Protein AF-A0A7X9NSI3-F1 (afdb_monomer_lite)

Foldseek 3Di:
DDPVVVVVVVVVVVVVVVVVPPPPPPPPDPDDDDDDDDDDDDDPDDDDPPPQPPQPDDQVLQQVLVQLLQQLFFFAAADPPQDDAAVVSLQRRFQDPDRPCPSNVVAAPAAADPAAFADADPVCPPPCPDPVCVQGVGLSSQVSLQWRHWHKDWPDTWDWDQDSSRKIKTKGKMKIKTGGFAALWADDVQKIWDWIWIDMDIKIKIFDDDPNHTYDIDIPQQDCSRGRRHHRSPDDPVVVRDPPTDTDIDIHGGDGDDSPHDHDPPDDGDHHDNDLADDRSVVVCPVRCDAPDDPVRDGPPDPDPPDVVNVCVRPDDD

Structure (mmCIF, N/CA/C/O backbone):
data_AF-A0A7X9NSI3-F1
#
_entry.id   AF-A0A7X9NSI3-F1
#
loop_
_atom_site.group_PDB
_atom_site.id
_atom_site.type_symbol
_atom_site.label_atom_id
_atom_site.label_alt_id
_atom_site.label_comp_id
_atom_site.label_asym_id
_atom_site.label_entity_id
_atom_site.label_seq_id
_atom_site.pdbx_PDB_ins_code
_atom_site.Cartn_x
_atom_site.Cartn_y
_atom_site.Cartn_z
_atom_site.occupancy
_atom_site.B_iso_or_equiv
_atom_site.auth_seq_id
_atom_site.auth_comp_id
_atom_site.auth_asym_id
_atom_site.auth_atom_id
_atom_site.pdbx_PDB_model_num
ATOM 1 N N . MET A 1 1 ? -19.708 23.052 -39.640 1.00 48.66 1 MET A N 1
ATOM 2 C CA . MET A 1 1 ? -20.077 22.718 -38.247 1.00 48.66 1 MET A CA 1
ATOM 3 C C . MET A 1 1 ? -21.193 23.657 -37.828 1.00 48.66 1 MET A C 1
ATOM 5 O O . MET A 1 1 ? -21.014 24.865 -37.886 1.00 48.66 1 MET A O 1
ATOM 9 N N . ASP A 1 2 ? -22.372 23.106 -37.556 1.00 37.03 2 ASP A N 1
ATOM 10 C CA . ASP A 1 2 ? -23.617 23.863 -37.422 1.00 37.03 2 ASP A CA 1
ATOM 11 C C . ASP A 1 2 ? -23.679 24.609 -36.079 1.00 37.03 2 ASP A C 1
ATOM 13 O O . ASP A 1 2 ? -23.406 24.022 -35.029 1.00 37.03 2 ASP A O 1
ATOM 17 N N . ARG A 1 3 ? -24.045 25.898 -36.091 1.00 38.69 3 ARG A N 1
ATOM 18 C CA . ARG A 1 3 ? -23.973 26.823 -34.934 1.00 38.69 3 ARG A CA 1
ATOM 19 C C . ARG A 1 3 ? -24.842 26.372 -33.746 1.00 38.69 3 ARG A C 1
ATOM 21 O O . ARG A 1 3 ? -24.634 26.811 -32.621 1.00 38.69 3 ARG A O 1
ATOM 28 N N . LYS A 1 4 ? -25.771 25.440 -33.990 1.00 38.06 4 LYS A N 1
ATOM 29 C CA . LYS A 1 4 ? -26.612 24.776 -32.981 1.00 38.06 4 LYS A CA 1
ATOM 30 C C . LYS A 1 4 ? -25.892 23.658 -32.211 1.00 38.06 4 LYS A C 1
ATOM 32 O O . LYS A 1 4 ? -26.266 23.390 -31.076 1.00 38.06 4 LYS A O 1
ATOM 37 N N . ARG A 1 5 ? -24.833 23.049 -32.765 1.00 37.91 5 ARG A N 1
ATOM 38 C CA . ARG A 1 5 ? -24.012 22.040 -32.061 1.00 37.91 5 ARG A CA 1
ATOM 39 C C . ARG A 1 5 ? -22.998 22.662 -31.096 1.00 37.91 5 ARG A C 1
ATOM 41 O O . ARG A 1 5 ? -22.603 22.005 -30.144 1.00 37.91 5 ARG A O 1
ATOM 48 N N . LEU A 1 6 ? -22.633 23.932 -31.291 1.00 41.12 6 LEU A N 1
ATOM 49 C CA . LEU A 1 6 ? -21.705 24.641 -30.401 1.00 41.12 6 LEU A CA 1
ATOM 50 C C . LEU A 1 6 ? -22.372 25.098 -29.087 1.00 41.12 6 LEU A C 1
ATOM 52 O O . LEU A 1 6 ? -21.711 25.183 -28.059 1.00 41.12 6 LEU A O 1
ATOM 56 N N . ILE A 1 7 ? -23.686 25.353 -29.097 1.00 42.03 7 ILE A N 1
ATOM 57 C CA . ILE A 1 7 ? -24.416 25.842 -27.913 1.00 42.03 7 ILE A CA 1
ATOM 58 C C . ILE A 1 7 ? -24.721 24.699 -26.929 1.00 42.03 7 ILE A C 1
ATOM 60 O O . ILE A 1 7 ? -24.662 24.910 -25.724 1.00 42.03 7 ILE A O 1
ATOM 64 N N . ALA A 1 8 ? -24.940 23.472 -27.416 1.00 37.78 8 ALA A N 1
ATOM 65 C CA . ALA A 1 8 ? -25.208 22.313 -26.557 1.00 37.78 8 ALA A CA 1
ATOM 66 C C . ALA A 1 8 ? -23.980 21.841 -25.751 1.00 37.78 8 ALA A C 1
ATOM 68 O O . ALA A 1 8 ? -24.133 21.306 -24.658 1.00 37.78 8 ALA A O 1
ATOM 69 N N . ILE A 1 9 ? -22.763 22.075 -26.254 1.00 45.72 9 ILE A N 1
ATOM 70 C CA . ILE A 1 9 ? -21.522 21.664 -25.576 1.00 45.72 9 ILE A CA 1
ATOM 71 C C . ILE A 1 9 ? -21.193 22.610 -24.409 1.00 45.72 9 ILE A C 1
ATOM 73 O O . ILE A 1 9 ? -20.703 22.168 -23.374 1.00 45.72 9 ILE A O 1
ATOM 77 N N . ILE A 1 10 ? -21.541 23.897 -24.515 1.00 45.75 10 ILE A N 1
ATOM 78 C CA . ILE A 1 10 ? -21.265 24.871 -23.448 1.00 45.75 10 ILE A CA 1
ATOM 79 C C . ILE A 1 10 ? -22.204 24.666 -22.248 1.00 45.75 10 ILE A C 1
ATOM 81 O O . ILE A 1 10 ? -21.760 24.803 -21.109 1.00 45.75 10 ILE A O 1
ATOM 85 N N . THR A 1 11 ? -23.462 24.258 -22.462 1.00 39.38 11 THR A N 1
ATOM 86 C CA . THR A 1 11 ? -24.424 24.043 -21.360 1.00 39.38 11 THR A CA 1
ATOM 87 C C . THR A 1 11 ? -24.108 22.800 -20.517 1.00 39.38 11 THR A C 1
ATOM 89 O O . THR A 1 11 ? -24.382 22.794 -19.319 1.00 39.38 11 THR A O 1
ATOM 92 N N . VAL A 1 12 ? -23.477 21.769 -21.094 1.00 43.62 12 VAL A N 1
ATOM 93 C CA . VAL A 1 12 ? -23.067 20.563 -20.346 1.00 43.62 12 VAL A CA 1
ATOM 94 C C . VAL A 1 12 ? -21.825 20.835 -19.488 1.00 43.62 12 VAL A C 1
ATOM 96 O O . VAL A 1 12 ? -21.755 20.378 -18.350 1.00 43.62 12 VAL A O 1
ATOM 99 N N . VAL A 1 13 ? -20.895 21.674 -19.957 1.00 43.38 13 VAL A N 1
ATOM 100 C CA . VAL A 1 13 ? -19.695 22.042 -19.182 1.00 43.38 13 VAL A CA 1
ATOM 101 C C . VAL A 1 13 ? -20.029 22.971 -18.003 1.00 43.38 13 VAL A C 1
ATOM 103 O O . VAL A 1 13 ? -19.392 22.882 -16.956 1.00 43.38 13 VAL A O 1
ATOM 106 N N . THR A 1 14 ? -21.077 23.803 -18.093 1.00 41.19 14 THR A N 1
ATOM 107 C CA . THR A 1 14 ? -21.481 24.652 -16.949 1.00 41.19 14 THR A CA 1
ATOM 108 C C . THR A 1 14 ? -22.211 23.884 -15.841 1.00 41.19 14 THR A C 1
ATOM 110 O O . THR A 1 14 ? -22.191 24.320 -14.692 1.00 41.19 14 THR A O 1
ATOM 113 N N . LEU A 1 15 ? -22.805 22.721 -16.138 1.00 36.31 15 LEU A N 1
ATOM 114 C CA . LEU A 1 15 ? -23.450 21.873 -15.126 1.00 36.31 15 LEU A CA 1
ATOM 115 C C . LEU A 1 15 ? -22.457 21.000 -14.342 1.00 36.31 15 LEU A C 1
ATOM 117 O O . LEU A 1 15 ? -22.732 20.669 -13.191 1.00 36.31 15 LEU A O 1
ATOM 121 N N . ILE A 1 16 ? -21.276 20.712 -14.899 1.00 44.81 16 ILE A N 1
ATOM 122 C CA . ILE A 1 16 ? -20.212 19.980 -14.188 1.00 44.81 16 ILE A CA 1
ATOM 123 C C . ILE A 1 16 ? -19.527 20.877 -13.136 1.00 44.81 16 ILE A C 1
ATOM 125 O O . ILE A 1 16 ? -19.131 20.393 -12.078 1.00 44.81 16 ILE A O 1
ATOM 129 N N . ILE A 1 17 ? -19.486 22.201 -13.338 1.00 41.84 17 ILE A N 1
ATOM 130 C CA . ILE A 1 17 ? -18.879 23.144 -12.374 1.00 41.84 17 ILE A CA 1
ATOM 131 C C . ILE A 1 17 ? -19.862 23.570 -11.258 1.00 41.84 17 ILE A C 1
ATOM 133 O O . ILE A 1 17 ? -19.436 23.952 -10.171 1.00 41.84 17 ILE A O 1
ATOM 137 N N . ALA A 1 18 ? -21.179 23.421 -11.448 1.00 40.09 18 ALA A N 1
ATOM 138 C CA . ALA A 1 18 ? -22.176 23.720 -10.407 1.00 40.09 18 ALA A CA 1
ATOM 139 C C . ALA A 1 18 ? -22.447 22.553 -9.426 1.00 40.09 18 ALA A C 1
ATOM 141 O O . ALA A 1 18 ? -23.058 22.765 -8.379 1.00 40.09 18 ALA A O 1
ATOM 142 N N . GLY A 1 19 ? -21.981 21.333 -9.728 1.00 38.84 19 GLY A N 1
ATOM 143 C CA . GLY A 1 19 ? -22.204 20.136 -8.902 1.00 38.84 19 GLY A CA 1
ATOM 144 C C . GLY A 1 19 ? -21.191 19.909 -7.773 1.00 38.84 19 GLY A C 1
ATOM 145 O O . GLY A 1 19 ? -21.484 19.180 -6.830 1.00 38.84 19 GLY A O 1
ATOM 146 N N . ILE A 1 20 ? -20.024 20.560 -7.817 1.00 45.62 20 ILE A N 1
ATOM 147 C CA . ILE A 1 20 ? -18.938 20.345 -6.838 1.00 45.62 20 ILE A CA 1
ATOM 148 C C . ILE A 1 20 ? -19.051 21.314 -5.633 1.00 45.62 20 ILE A C 1
ATOM 150 O O . ILE A 1 20 ? -18.437 21.112 -4.590 1.00 45.62 20 ILE A O 1
ATOM 154 N N . GLY A 1 21 ? -19.920 22.331 -5.708 1.00 40.56 21 GLY A N 1
ATOM 155 C CA . GLY A 1 21 ? -20.038 23.392 -4.695 1.00 40.56 21 GLY A CA 1
ATOM 156 C C . GLY A 1 21 ? -21.093 23.216 -3.590 1.00 40.56 21 GLY A C 1
ATOM 157 O O . GLY A 1 21 ? -21.195 24.089 -2.733 1.00 40.56 21 GLY A O 1
ATOM 158 N N . VAL A 1 22 ? -21.895 22.140 -3.574 1.00 38.91 22 VAL A N 1
ATOM 159 C CA . VAL A 1 22 ? -23.021 21.987 -2.610 1.00 38.91 22 VAL A CA 1
ATOM 160 C C . VAL A 1 22 ? -22.867 20.779 -1.666 1.00 38.91 22 VAL A C 1
ATOM 162 O O . VAL A 1 22 ? -23.573 20.681 -0.663 1.00 38.91 22 VAL A O 1
ATOM 165 N N . GLY A 1 23 ? -21.880 19.906 -1.893 1.00 34.16 23 GLY A N 1
ATOM 166 C CA . GLY A 1 23 ? -21.602 18.753 -1.021 1.00 34.16 23 GLY A CA 1
ATOM 167 C C . GLY A 1 23 ? -20.830 19.077 0.266 1.00 34.16 23 GLY A C 1
ATOM 168 O O . GLY A 1 23 ? -20.898 18.316 1.224 1.00 34.16 23 GLY A O 1
ATOM 169 N N . MET A 1 24 ? -20.134 20.220 0.331 1.00 42.84 24 MET A N 1
ATOM 170 C CA . MET A 1 24 ? -19.218 20.540 1.441 1.00 42.84 24 MET A CA 1
ATOM 171 C C . MET A 1 24 ? -19.753 21.539 2.482 1.00 42.84 24 MET A C 1
ATOM 173 O O . MET A 1 24 ? -19.048 21.850 3.442 1.00 42.84 24 MET A O 1
ATOM 177 N N . TRP A 1 25 ? -20.998 22.021 2.361 1.00 31.59 25 TRP A N 1
ATOM 178 C CA . TRP A 1 25 ? -21.546 23.026 3.292 1.00 31.59 25 TRP A CA 1
ATOM 179 C C . TRP A 1 25 ? -22.629 22.516 4.260 1.00 31.59 25 TRP A C 1
ATOM 181 O O . TRP A 1 25 ? -23.046 23.248 5.154 1.00 31.59 25 TRP A O 1
ATOM 191 N N . ARG A 1 26 ? -23.048 21.245 4.173 1.00 34.94 26 ARG A N 1
ATOM 192 C CA . ARG A 1 26 ? -24.004 20.657 5.139 1.00 34.94 26 ARG A CA 1
ATOM 193 C C . ARG A 1 26 ? -23.370 19.978 6.355 1.00 34.94 26 ARG A C 1
ATOM 195 O O . ARG A 1 26 ? -24.092 19.620 7.276 1.00 34.94 26 ARG A O 1
ATOM 202 N N . SER A 1 27 ? -22.042 19.893 6.420 1.00 44.31 27 SER A N 1
ATOM 203 C CA . SER A 1 27 ? -21.335 19.209 7.517 1.00 44.31 27 SER A CA 1
ATOM 204 C C . SER A 1 27 ? -20.692 20.155 8.541 1.00 44.31 27 SER A C 1
ATOM 206 O O . SER A 1 27 ? -19.993 19.686 9.433 1.00 44.31 27 SER A O 1
ATOM 208 N N . ARG A 1 28 ? -20.880 21.483 8.427 1.00 43.91 28 ARG A N 1
ATOM 209 C CA . ARG A 1 28 ? -20.214 22.474 9.304 1.00 43.91 28 ARG A CA 1
ATOM 210 C C . ARG A 1 28 ? -21.122 23.389 10.135 1.00 43.91 28 ARG A C 1
ATOM 212 O O . ARG A 1 28 ? -20.588 24.199 10.883 1.00 43.91 28 ARG A O 1
ATOM 219 N N . HIS A 1 29 ? -22.451 23.250 10.091 1.00 40.06 29 HIS A N 1
ATOM 220 C CA . HIS A 1 29 ? -23.349 24.097 10.897 1.00 40.06 29 HIS A CA 1
ATOM 221 C C . HIS A 1 29 ? -24.548 23.347 11.506 1.00 40.06 29 HIS A C 1
ATOM 223 O O . HIS A 1 29 ? -25.698 23.602 11.173 1.00 40.06 29 HIS A O 1
ATOM 229 N N . HIS A 1 30 ? -24.253 22.474 12.466 1.00 36.97 30 HIS A N 1
ATOM 230 C CA . HIS A 1 30 ? -25.087 22.178 13.639 1.00 36.97 30 HIS A CA 1
ATOM 231 C C . HIS A 1 30 ? -24.062 22.136 14.792 1.00 36.97 30 HIS A C 1
ATOM 233 O O . HIS A 1 30 ? -23.137 21.341 14.729 1.00 36.97 30 HIS A O 1
ATOM 239 N N . ASP A 1 31 ? -23.960 23.059 15.747 1.00 38.22 31 ASP A N 1
ATOM 240 C CA . ASP A 1 31 ? -24.986 23.742 16.518 1.00 38.22 31 ASP A CA 1
ATOM 241 C C . ASP A 1 31 ? -24.501 25.128 16.960 1.00 38.22 31 ASP A C 1
ATOM 243 O O . ASP A 1 31 ? -23.439 25.272 17.569 1.00 38.22 31 ASP A O 1
ATOM 247 N N . THR A 1 32 ? -25.291 26.173 16.723 1.00 42.34 32 THR A N 1
ATOM 248 C CA . THR A 1 32 ? -25.236 27.382 17.560 1.00 42.34 32 THR A CA 1
ATOM 249 C C . THR A 1 32 ? -26.537 28.162 17.431 1.00 42.34 32 THR A C 1
ATOM 251 O O . THR A 1 32 ? -26.627 29.147 16.707 1.00 42.34 32 THR A O 1
ATOM 254 N N . ALA A 1 33 ? -27.571 27.735 18.158 1.00 33.44 33 ALA A N 1
ATOM 255 C CA . ALA A 1 33 ? -28.633 28.644 18.568 1.00 33.44 33 ALA A CA 1
ATOM 256 C C . ALA A 1 33 ? -29.344 28.164 19.839 1.00 33.44 33 ALA A C 1
ATOM 258 O O . ALA A 1 33 ? -29.767 27.019 19.944 1.00 33.44 33 ALA A O 1
ATOM 259 N N . ALA A 1 34 ? -29.530 29.139 20.731 1.00 33.09 34 ALA A N 1
ATOM 260 C CA . ALA A 1 34 ? -30.467 29.206 21.850 1.00 33.09 34 ALA A CA 1
ATOM 261 C C . ALA A 1 34 ? -29.996 28.665 23.213 1.00 33.09 34 ALA A C 1
ATOM 263 O O . ALA A 1 34 ? -30.292 27.553 23.643 1.00 33.09 34 ALA A O 1
ATOM 264 N N . ARG A 1 35 ? -29.367 29.582 23.966 1.00 40.50 35 ARG A N 1
ATOM 265 C CA . ARG A 1 35 ? -29.479 29.654 25.428 1.00 40.50 35 ARG A CA 1
ATOM 266 C C . ARG A 1 35 ? -30.962 29.655 25.816 1.00 40.50 35 ARG A C 1
ATOM 268 O O . ARG A 1 35 ? -31.650 30.647 25.596 1.00 40.50 35 ARG A O 1
ATOM 275 N N . ALA A 1 36 ? -31.409 28.587 26.460 1.00 32.44 36 ALA A N 1
ATOM 276 C CA . ALA A 1 36 ? -32.548 28.612 27.363 1.00 32.44 36 ALA A CA 1
ATOM 277 C C . ALA A 1 36 ? -32.049 28.105 28.716 1.00 32.44 36 ALA A C 1
ATOM 279 O O . ALA A 1 36 ? -31.648 26.954 28.847 1.00 32.44 36 ALA A O 1
ATOM 280 N N . THR A 1 37 ? -31.999 29.002 29.694 1.00 34.16 37 THR A N 1
ATOM 281 C CA . THR A 1 37 ? -31.645 28.725 31.086 1.00 34.16 37 THR A CA 1
ATOM 282 C C . THR A 1 37 ? -32.757 27.894 31.731 1.00 34.16 37 THR A C 1
ATOM 284 O O . THR A 1 37 ? -33.875 28.403 31.828 1.00 34.16 37 THR A O 1
ATOM 287 N N . PRO A 1 38 ? -32.508 26.670 32.233 1.00 36.72 38 PRO A N 1
ATOM 288 C CA . PRO A 1 38 ? -33.413 26.033 33.171 1.00 36.72 38 PRO A CA 1
ATOM 289 C C . PRO A 1 38 ? -32.930 26.346 34.587 1.00 36.72 38 PRO A C 1
ATOM 291 O O . PRO A 1 38 ? -31.796 26.062 34.974 1.00 36.72 38 PRO A O 1
ATOM 294 N N . THR A 1 39 ? -33.820 26.971 35.339 1.00 32.81 39 THR A N 1
ATOM 295 C CA . THR A 1 39 ? -33.744 27.257 36.767 1.00 32.81 39 THR A CA 1
ATOM 296 C C . THR A 1 39 ? -33.206 26.058 37.553 1.00 32.81 39 THR A C 1
ATOM 298 O O . THR A 1 39 ? -33.737 24.952 37.470 1.00 32.81 39 THR A O 1
ATOM 301 N N . VAL A 1 40 ? -32.157 26.292 38.342 1.00 34.56 40 VAL A N 1
ATOM 302 C CA . VAL A 1 40 ? -31.606 25.326 39.296 1.00 34.56 40 VAL A CA 1
ATOM 303 C C . VAL A 1 40 ? -32.661 25.041 40.367 1.00 34.56 40 VAL A C 1
ATOM 305 O O . VAL A 1 40 ? -32.923 25.881 41.223 1.00 34.56 40 VAL A O 1
ATOM 308 N N . GLN A 1 41 ? -33.247 23.845 40.347 1.00 33.19 41 GLN A N 1
ATOM 309 C CA . GLN A 1 41 ? -33.850 23.245 41.534 1.00 33.19 41 GLN A CA 1
ATOM 310 C C . GLN A 1 41 ? -32.917 22.147 42.034 1.00 33.19 41 GLN A C 1
ATOM 312 O O . GLN A 1 41 ? -32.750 21.100 41.409 1.00 33.19 41 GLN A O 1
ATOM 317 N N . ALA A 1 42 ? -32.278 22.421 43.170 1.00 37.84 42 ALA A N 1
ATOM 318 C CA . ALA A 1 42 ? -31.434 21.481 43.882 1.00 37.84 42 ALA A CA 1
ATOM 319 C C . ALA A 1 42 ? -32.279 20.295 44.370 1.00 37.84 42 ALA A C 1
ATOM 321 O O . ALA A 1 42 ? -32.990 20.386 45.366 1.00 37.84 42 ALA A O 1
ATOM 322 N N . THR A 1 43 ? -32.186 19.167 43.671 1.00 36.03 43 THR A N 1
ATOM 323 C CA . THR A 1 43 ? -32.521 17.857 44.235 1.00 36.03 43 THR A CA 1
ATOM 324 C C . THR A 1 43 ? -31.215 17.114 44.462 1.00 36.03 43 THR A C 1
ATOM 326 O O . THR A 1 43 ? -30.474 16.814 43.527 1.00 36.03 43 THR A O 1
ATOM 329 N N . THR A 1 44 ? -30.910 16.845 45.728 1.00 42.03 44 THR A N 1
ATOM 330 C CA . THR A 1 44 ? -29.792 16.020 46.190 1.00 42.03 44 THR A CA 1
ATOM 331 C C . THR A 1 44 ? -29.947 14.596 45.650 1.00 42.03 44 THR A C 1
ATOM 333 O O . THR A 1 44 ? -30.503 13.708 46.293 1.00 42.03 44 THR A O 1
ATOM 336 N N . ARG A 1 45 ? -29.457 14.364 44.428 1.00 39.50 45 ARG A N 1
ATOM 337 C CA . ARG A 1 45 ? -29.341 13.026 43.847 1.00 39.50 45 ARG A CA 1
ATOM 338 C C . ARG A 1 45 ? -28.125 12.355 44.473 1.00 39.50 45 ARG A C 1
ATOM 340 O O . ARG A 1 45 ? -26.985 12.711 44.191 1.00 39.50 45 ARG A O 1
ATOM 347 N N . ARG A 1 46 ? -28.386 11.395 45.357 1.00 40.94 46 ARG A N 1
ATOM 348 C CA . ARG A 1 46 ? -27.387 10.486 45.922 1.00 40.94 46 ARG A CA 1
ATOM 349 C C . ARG A 1 46 ? -26.614 9.853 44.761 1.00 40.94 46 ARG A C 1
ATOM 351 O O . ARG A 1 46 ? -27.207 9.122 43.969 1.00 40.94 46 ARG A O 1
ATOM 358 N N . ALA A 1 47 ? -25.327 10.180 44.638 1.00 41.72 47 ALA A N 1
ATOM 359 C CA . ALA A 1 47 ? -24.449 9.615 43.625 1.00 41.72 47 ALA A CA 1
ATOM 360 C C . ALA A 1 47 ? -24.392 8.098 43.826 1.00 41.72 47 ALA A C 1
ATOM 362 O O . ALA A 1 47 ? -23.777 7.596 44.765 1.00 41.72 47 ALA A O 1
ATOM 363 N N . THR A 1 48 ? -25.102 7.367 42.975 1.00 42.34 48 THR A N 1
ATOM 364 C CA . THR A 1 48 ? -24.885 5.934 42.820 1.00 42.34 48 THR A CA 1
ATOM 365 C C . THR A 1 48 ? -23.524 5.798 42.141 1.00 42.34 48 THR A C 1
ATOM 367 O O . THR A 1 48 ? -23.305 6.486 41.139 1.00 42.34 48 THR A O 1
ATOM 370 N N . PRO A 1 49 ? -22.584 4.997 42.670 1.00 45.03 49 PRO A N 1
ATOM 371 C CA . PRO A 1 49 ? -21.302 4.804 42.011 1.00 45.03 49 PRO A CA 1
ATOM 372 C C . PRO A 1 49 ? -21.578 4.301 40.595 1.00 45.03 49 PRO A C 1
ATOM 374 O O . PRO A 1 49 ? -22.215 3.264 40.408 1.00 45.03 49 PRO A O 1
ATOM 377 N N . LYS A 1 50 ? -21.167 5.086 39.593 1.00 45.56 50 LYS A N 1
ATOM 378 C CA . LYS A 1 50 ? -21.205 4.683 38.190 1.00 45.56 50 LYS A CA 1
ATOM 379 C C . LYS A 1 50 ? -20.279 3.477 38.106 1.00 45.56 50 LYS A C 1
ATOM 381 O O . LYS A 1 50 ? -19.068 3.647 38.196 1.00 45.56 50 LYS A O 1
ATOM 386 N N . ALA A 1 51 ? -20.855 2.277 38.057 1.00 46.12 51 ALA A N 1
ATOM 387 C CA . ALA A 1 51 ? -20.090 1.052 37.912 1.00 46.12 51 ALA A CA 1
ATOM 388 C C . ALA A 1 51 ? -19.199 1.224 36.681 1.00 46.12 51 ALA A C 1
ATOM 390 O O . ALA A 1 51 ? -19.705 1.414 35.571 1.00 46.12 51 ALA A O 1
ATOM 391 N N . THR A 1 52 ? -17.886 1.256 36.895 1.00 48.78 52 THR A N 1
ATOM 392 C CA . THR A 1 52 ? -16.918 1.224 35.807 1.00 48.78 52 THR A CA 1
ATOM 393 C C . THR A 1 52 ? -17.235 -0.038 35.012 1.00 48.78 52 THR A C 1
ATOM 395 O O . THR A 1 52 ? -17.245 -1.112 35.622 1.00 48.78 52 THR A O 1
ATOM 398 N N . PRO A 1 53 ? -17.575 0.056 33.713 1.00 52.47 53 PRO A N 1
ATOM 399 C CA . PRO A 1 53 ? -17.818 -1.129 32.909 1.00 52.47 53 PRO A CA 1
ATOM 400 C C . PRO A 1 53 ? -16.592 -2.019 33.051 1.00 52.47 53 PRO A C 1
ATOM 402 O O . PRO A 1 53 ? -15.486 -1.585 32.733 1.00 52.47 53 PRO A O 1
ATOM 405 N N . THR A 1 54 ? -16.760 -3.221 33.598 1.00 51.09 54 THR A N 1
ATOM 406 C CA . THR A 1 54 ? -15.678 -4.199 33.599 1.00 51.09 54 THR A CA 1
ATOM 407 C C . THR A 1 54 ? -15.334 -4.439 32.132 1.00 51.09 54 THR A C 1
ATOM 409 O O . THR A 1 54 ? -16.237 -4.800 31.368 1.00 51.09 54 THR A O 1
ATOM 412 N N . PRO A 1 55 ? -14.090 -4.173 31.698 1.00 54.81 55 PRO A N 1
ATOM 413 C CA . PRO A 1 55 ? -13.706 -4.424 30.323 1.00 54.81 55 PRO A CA 1
ATOM 414 C C . PRO A 1 55 ? -14.006 -5.887 30.002 1.00 54.81 55 PRO A C 1
ATOM 416 O O . PRO A 1 55 ? -13.679 -6.778 30.784 1.00 54.81 55 PRO A O 1
ATOM 419 N N . ALA A 1 56 ? -14.664 -6.138 28.871 1.00 65.62 56 ALA A N 1
ATOM 420 C CA . ALA A 1 56 ? -15.045 -7.491 28.461 1.00 65.62 56 ALA A CA 1
ATOM 421 C C . ALA A 1 56 ? -13.832 -8.412 28.203 1.00 65.62 56 ALA A C 1
ATOM 423 O O . ALA A 1 56 ? -14.009 -9.605 27.981 1.00 65.62 56 ALA A O 1
ATOM 424 N N . ILE A 1 57 ? -12.618 -7.853 28.211 1.00 80.38 57 ILE A N 1
ATOM 425 C CA . ILE A 1 57 ? -11.335 -8.520 27.990 1.00 80.38 57 ILE A CA 1
ATOM 426 C C . ILE A 1 57 ? -10.272 -7.909 28.912 1.00 80.38 57 ILE A C 1
ATOM 428 O O . ILE A 1 57 ? -10.414 -6.765 29.347 1.00 80.38 57 ILE A O 1
ATOM 432 N N . SER A 1 58 ? -9.198 -8.644 29.205 1.00 89.06 58 SER A N 1
ATOM 433 C CA . SER A 1 58 ? -8.093 -8.107 30.008 1.00 89.06 58 SER A CA 1
ATOM 434 C C . SER A 1 58 ? -7.332 -6.999 29.260 1.00 89.06 58 SER A C 1
ATOM 436 O O . SER A 1 58 ? -7.389 -6.908 28.033 1.00 89.06 58 SER A O 1
ATOM 438 N N . ALA A 1 59 ? -6.581 -6.161 29.984 1.00 89.25 59 ALA A N 1
ATOM 439 C CA . ALA A 1 59 ? -5.746 -5.129 29.360 1.00 89.25 59 ALA A CA 1
ATOM 440 C C . ALA A 1 59 ? -4.672 -5.731 28.431 1.00 89.25 59 ALA A C 1
ATOM 442 O O . ALA A 1 59 ? -4.389 -5.180 27.370 1.00 89.25 59 ALA A O 1
ATOM 443 N N . GLN A 1 60 ? -4.116 -6.887 28.798 1.00 91.94 60 GLN A N 1
ATOM 444 C CA . GLN A 1 60 ? -3.142 -7.599 27.973 1.00 91.94 60 GLN A CA 1
ATOM 445 C C . GLN A 1 60 ? -3.782 -8.134 26.684 1.00 91.94 60 GLN A C 1
ATOM 447 O O . GLN A 1 60 ? -3.212 -7.976 25.606 1.00 91.94 60 GLN A O 1
ATOM 452 N N . ASP A 1 61 ? -4.990 -8.697 26.768 1.00 93.38 61 ASP A N 1
ATOM 453 C CA . ASP A 1 61 ? -5.715 -9.173 25.585 1.00 93.38 61 ASP A CA 1
ATOM 454 C C . ASP A 1 61 ? -6.137 -8.017 24.674 1.00 93.38 61 ASP A C 1
ATOM 456 O O . ASP A 1 61 ? -6.111 -8.154 23.452 1.00 93.38 61 ASP A O 1
ATOM 460 N N . ALA A 1 62 ? -6.500 -6.867 25.254 1.00 93.62 62 ALA A N 1
ATOM 461 C CA . ALA A 1 62 ? -6.833 -5.655 24.511 1.00 93.62 62 ALA A CA 1
ATOM 462 C C . ALA A 1 62 ? -5.622 -5.106 23.749 1.00 93.62 62 ALA A C 1
ATOM 464 O O . ALA A 1 62 ? -5.747 -4.769 22.573 1.00 93.62 62 ALA A O 1
ATOM 465 N N . ALA A 1 63 ? -4.453 -5.072 24.393 1.00 94.56 63 ALA A N 1
ATOM 466 C CA . ALA A 1 63 ? -3.191 -4.710 23.757 1.00 94.56 63 ALA A CA 1
ATOM 467 C C . ALA A 1 63 ? -2.842 -5.672 22.608 1.00 94.56 63 ALA A C 1
ATOM 469 O O . ALA A 1 63 ? -2.600 -5.233 21.488 1.00 94.56 63 ALA A O 1
ATOM 470 N N . ALA A 1 64 ? -2.921 -6.986 22.838 1.00 96.62 64 ALA A N 1
ATOM 471 C CA . ALA A 1 64 ? -2.640 -7.980 21.803 1.00 96.62 64 ALA A CA 1
ATOM 472 C C . ALA A 1 64 ? -3.641 -7.925 20.633 1.00 96.62 64 ALA A C 1
ATOM 474 O O . ALA A 1 64 ? -3.262 -8.115 19.478 1.00 96.62 64 ALA A O 1
ATOM 475 N N . LEU A 1 65 ? -4.926 -7.674 20.909 1.00 97.50 65 LEU A N 1
ATOM 476 C CA . LEU A 1 65 ? -5.938 -7.448 19.875 1.00 97.50 65 LEU A CA 1
ATOM 477 C C . LEU A 1 65 ? -5.620 -6.200 19.051 1.00 97.50 65 LEU A C 1
ATOM 479 O O . LEU A 1 65 ? -5.756 -6.249 17.833 1.00 97.50 65 LEU A O 1
ATOM 483 N N . ALA A 1 66 ? -5.196 -5.116 19.702 1.00 97.69 66 ALA A N 1
ATOM 484 C CA . ALA A 1 66 ? -4.815 -3.879 19.037 1.00 97.69 66 ALA A CA 1
ATOM 485 C C . ALA A 1 66 ? -3.629 -4.094 18.091 1.00 97.69 66 ALA A C 1
ATOM 487 O O . ALA A 1 66 ? -3.738 -3.755 16.921 1.00 97.69 66 ALA A O 1
ATOM 488 N N . THR A 1 67 ? -2.560 -4.758 18.536 1.00 97.94 67 THR A N 1
ATOM 489 C CA . THR A 1 67 ? -1.429 -5.115 17.662 1.00 97.94 67 THR A CA 1
ATOM 490 C C . THR A 1 67 ? -1.882 -5.927 16.448 1.00 97.94 67 THR A C 1
ATOM 492 O O . THR A 1 67 ? -1.577 -5.562 15.316 1.00 97.94 67 THR A O 1
ATOM 495 N N . ARG A 1 68 ? -2.688 -6.985 16.642 1.00 97.94 68 ARG A N 1
ATOM 496 C CA . ARG A 1 68 ? -3.211 -7.776 15.510 1.00 97.94 68 ARG A CA 1
ATOM 497 C C . ARG A 1 68 ? -4.107 -6.962 14.577 1.00 97.94 68 ARG A C 1
ATOM 499 O O . ARG A 1 68 ? -4.112 -7.223 13.380 1.00 97.94 68 ARG A O 1
ATOM 506 N N . PHE A 1 69 ? -4.881 -6.022 15.117 1.00 97.94 69 PHE A N 1
ATOM 507 C CA . PHE A 1 69 ? -5.693 -5.109 14.320 1.00 97.94 69 PHE A CA 1
ATOM 508 C C . PHE A 1 69 ? -4.825 -4.228 13.425 1.00 97.94 69 PHE A C 1
ATOM 510 O O . PHE A 1 69 ? -5.108 -4.157 12.236 1.00 97.94 69 PHE A O 1
ATOM 517 N N . GLU A 1 70 ? -3.765 -3.622 13.964 1.00 97.69 70 GLU A N 1
ATOM 518 C CA . GLU A 1 70 ? -2.860 -2.772 13.182 1.00 97.69 70 GLU A CA 1
ATOM 519 C C . GLU A 1 70 ? -2.221 -3.557 12.029 1.00 97.69 70 GLU A C 1
ATOM 521 O O . GLU A 1 70 ? -2.324 -3.127 10.884 1.00 97.69 70 GLU A O 1
ATOM 526 N N . HIS A 1 71 ? -1.665 -4.748 12.289 1.00 97.31 71 HIS A N 1
ATOM 527 C CA . HIS A 1 71 ? -1.123 -5.607 11.226 1.00 97.31 71 HIS A CA 1
ATOM 528 C C . HIS A 1 71 ? -2.188 -5.962 10.184 1.00 97.31 71 HIS A C 1
ATOM 530 O O . HIS A 1 71 ? -1.993 -5.760 8.990 1.00 97.31 71 HIS A O 1
ATOM 536 N N . ALA A 1 72 ? -3.363 -6.422 10.619 1.00 96.75 72 ALA A N 1
ATOM 537 C CA . ALA A 1 72 ? -4.424 -6.818 9.698 1.00 96.75 72 ALA A CA 1
ATOM 538 C C . ALA A 1 72 ? -5.015 -5.651 8.884 1.00 96.75 72 ALA A C 1
ATOM 540 O O . ALA A 1 72 ? -5.611 -5.878 7.832 1.00 96.75 72 ALA A O 1
ATOM 541 N N . ALA A 1 73 ? -4.914 -4.419 9.385 1.00 95.88 73 ALA A N 1
ATOM 542 C CA . ALA A 1 73 ? -5.414 -3.228 8.712 1.00 95.88 73 ALA A CA 1
ATOM 543 C C . ALA A 1 73 ? -4.393 -2.616 7.745 1.00 95.88 73 ALA A C 1
ATOM 545 O O . ALA A 1 73 ? -4.816 -1.942 6.806 1.00 95.88 73 ALA A O 1
ATOM 546 N N . ARG A 1 74 ? -3.088 -2.817 7.987 1.00 95.81 74 ARG A N 1
ATOM 547 C CA . ARG A 1 74 ? -1.999 -2.032 7.383 1.00 95.81 74 ARG A CA 1
ATOM 548 C C . ARG A 1 74 ? -0.970 -2.856 6.611 1.00 95.81 74 ARG A C 1
ATOM 550 O O . ARG A 1 74 ? -0.337 -2.296 5.725 1.00 95.81 74 ARG A O 1
ATOM 557 N N . ASP A 1 75 ? -0.819 -4.149 6.893 1.00 96.38 75 ASP A N 1
ATOM 558 C CA . ASP A 1 75 ? 0.095 -5.013 6.141 1.00 96.38 75 ASP A CA 1
ATOM 559 C C . ASP A 1 75 ? -0.594 -5.545 4.884 1.00 96.38 75 ASP A C 1
ATOM 561 O O . ASP A 1 75 ? -1.464 -6.417 4.947 1.00 96.38 75 ASP A O 1
ATOM 565 N N . TRP A 1 76 ? -0.216 -5.012 3.721 1.00 96.44 76 TRP A N 1
ATOM 566 C CA . TRP A 1 76 ? -0.808 -5.412 2.445 1.00 96.44 76 TRP A CA 1
ATOM 567 C C . TRP A 1 76 ? 0.073 -5.086 1.235 1.00 96.44 76 TRP A C 1
ATOM 569 O O . TRP A 1 76 ? 0.898 -4.173 1.271 1.00 96.44 76 TRP A O 1
ATOM 579 N N . GLY A 1 77 ? -0.146 -5.797 0.129 1.00 97.06 77 GLY A N 1
ATOM 580 C CA . GLY A 1 77 ? 0.506 -5.492 -1.146 1.00 97.06 77 GLY A CA 1
ATOM 581 C C . GLY A 1 77 ? 2.013 -5.728 -1.119 1.00 97.06 77 GLY A C 1
ATOM 582 O O . GLY A 1 77 ? 2.474 -6.639 -0.429 1.00 97.06 77 GLY A O 1
ATOM 583 N N . ALA A 1 78 ? 2.761 -4.909 -1.852 1.00 97.38 78 ALA A N 1
ATOM 584 C CA . ALA A 1 78 ? 4.220 -4.962 -1.893 1.00 97.38 78 ALA A CA 1
ATOM 585 C C . ALA A 1 78 ? 4.853 -4.721 -0.507 1.00 97.38 78 ALA A C 1
ATOM 587 O O . ALA A 1 78 ? 4.286 -4.034 0.347 1.00 97.38 78 ALA A O 1
ATOM 588 N N . ASP A 1 79 ? 6.021 -5.311 -0.275 1.00 96.56 79 ASP A N 1
ATOM 589 C CA . ASP A 1 79 ? 6.845 -5.083 0.909 1.00 96.56 79 ASP A CA 1
ATOM 590 C C . ASP A 1 79 ? 7.926 -4.036 0.588 1.00 96.56 79 ASP A C 1
ATOM 592 O O . ASP A 1 79 ? 8.832 -4.329 -0.193 1.00 96.56 79 ASP A O 1
ATOM 596 N N . PRO A 1 80 ? 7.882 -2.840 1.209 1.00 95.19 80 PRO A N 1
ATOM 597 C CA . PRO A 1 80 ? 8.869 -1.782 0.985 1.00 95.19 80 PRO A CA 1
ATOM 598 C C . PRO A 1 80 ? 10.319 -2.174 1.292 1.00 95.19 80 PRO A C 1
ATOM 600 O O . PRO A 1 80 ? 11.235 -1.479 0.866 1.00 95.19 80 PRO A O 1
ATOM 603 N N . ASN A 1 81 ? 10.535 -3.243 2.064 1.00 92.81 81 ASN A N 1
ATOM 604 C CA . ASN A 1 81 ? 11.864 -3.714 2.447 1.00 92.81 81 ASN A CA 1
ATOM 605 C C . ASN A 1 81 ? 12.330 -4.929 1.632 1.00 92.81 81 ASN A C 1
ATOM 607 O O . ASN A 1 81 ? 13.449 -5.408 1.837 1.00 92.81 81 ASN A O 1
ATOM 611 N N . ALA A 1 82 ? 11.489 -5.469 0.745 1.00 94.38 82 ALA A N 1
ATOM 612 C CA . ALA A 1 82 ? 11.874 -6.594 -0.090 1.00 94.38 82 ALA A CA 1
ATOM 613 C C . ALA A 1 82 ? 12.814 -6.134 -1.208 1.00 94.38 82 ALA A C 1
ATOM 615 O O . ALA A 1 82 ? 12.547 -5.170 -1.920 1.00 94.38 82 ALA A O 1
ATOM 616 N N . ALA A 1 83 ? 13.918 -6.857 -1.384 1.00 93.00 83 ALA A N 1
ATOM 617 C CA . ALA A 1 83 ? 14.829 -6.605 -2.489 1.00 93.00 83 ALA A CA 1
ATOM 618 C C . ALA A 1 83 ? 14.244 -7.152 -3.799 1.00 93.00 83 ALA A C 1
ATOM 620 O O . ALA A 1 83 ? 13.862 -8.323 -3.872 1.00 93.00 83 ALA A O 1
ATOM 621 N N . VAL A 1 84 ? 14.245 -6.320 -4.841 1.00 94.81 84 VAL A N 1
ATOM 622 C CA . VAL A 1 84 ? 14.005 -6.745 -6.222 1.00 94.81 84 VAL A CA 1
ATOM 623 C C . VAL A 1 84 ? 15.358 -6.978 -6.880 1.00 94.81 84 VAL A C 1
ATOM 625 O O . VAL A 1 84 ? 16.135 -6.050 -7.085 1.00 94.81 84 VAL A O 1
ATOM 628 N N . THR A 1 85 ? 15.66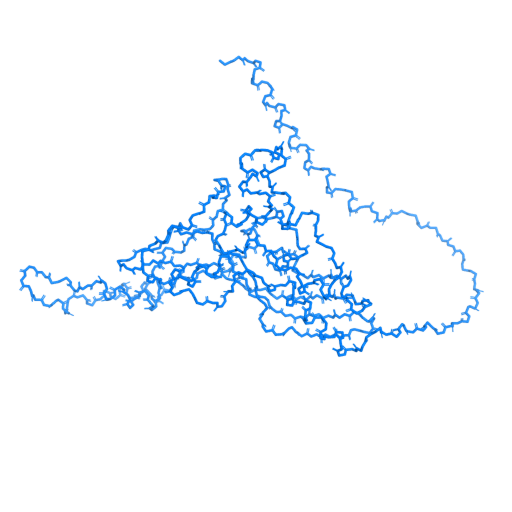4 -8.241 -7.165 1.00 94.75 85 THR A N 1
ATOM 629 C CA . THR A 1 85 ? 16.953 -8.670 -7.733 1.00 94.75 85 THR A CA 1
ATOM 630 C C . THR A 1 85 ? 16.816 -9.310 -9.108 1.00 94.75 85 THR A C 1
ATOM 632 O O . THR A 1 85 ? 17.825 -9.619 -9.732 1.00 94.75 85 THR A O 1
ATOM 635 N N . ASP A 1 86 ? 15.588 -9.555 -9.560 1.00 94.19 86 ASP A N 1
ATOM 636 C CA . ASP A 1 86 ? 15.239 -10.132 -10.856 1.00 94.19 86 ASP A CA 1
ATOM 637 C C . ASP A 1 86 ? 13.728 -9.968 -11.131 1.00 94.19 86 ASP A C 1
ATOM 639 O O . ASP A 1 86 ? 12.962 -9.473 -10.301 1.00 94.19 86 ASP A O 1
ATOM 643 N N . ASN A 1 87 ? 13.268 -10.443 -12.289 1.00 90.81 87 ASN A N 1
ATOM 644 C CA . ASN A 1 87 ? 11.850 -10.384 -12.656 1.00 90.81 87 ASN A CA 1
ATOM 645 C C . ASN A 1 87 ? 10.945 -11.275 -11.779 1.00 90.81 87 ASN A C 1
ATOM 647 O O . ASN A 1 87 ? 9.744 -11.026 -11.701 1.00 90.81 87 ASN A O 1
ATOM 651 N N . ALA A 1 88 ? 11.480 -12.310 -11.120 1.00 93.75 88 ALA A N 1
ATOM 652 C CA . ALA A 1 88 ? 10.686 -13.195 -10.264 1.00 93.75 88 ALA A CA 1
ATOM 653 C C . ALA A 1 88 ? 10.375 -12.531 -8.914 1.00 93.75 88 ALA A C 1
ATOM 655 O O . ALA A 1 88 ? 9.239 -12.570 -8.441 1.00 93.75 88 ALA A O 1
ATOM 656 N N . THR A 1 89 ? 11.375 -11.880 -8.325 1.00 96.19 89 THR A N 1
ATOM 657 C CA . THR A 1 89 ? 11.236 -11.057 -7.121 1.00 96.19 89 THR A CA 1
ATOM 658 C C . THR A 1 89 ? 10.374 -9.827 -7.388 1.00 96.19 89 THR A C 1
ATOM 660 O O . THR A 1 89 ? 9.515 -9.530 -6.562 1.00 96.19 89 THR A O 1
ATOM 663 N N . LEU A 1 90 ? 10.487 -9.201 -8.568 1.00 95.94 90 LEU A N 1
ATOM 664 C CA . LEU A 1 90 ? 9.573 -8.140 -9.005 1.00 95.94 90 LEU A CA 1
ATOM 665 C C . LEU A 1 90 ? 8.119 -8.634 -9.107 1.00 95.94 90 LEU A C 1
ATOM 667 O O . LEU A 1 90 ? 7.200 -8.003 -8.595 1.00 95.94 90 LEU A O 1
ATOM 671 N N . ALA A 1 91 ? 7.880 -9.786 -9.741 1.00 95.56 91 ALA A N 1
ATOM 672 C CA . ALA A 1 91 ? 6.534 -10.351 -9.872 1.00 95.56 91 ALA A CA 1
ATOM 673 C C . ALA A 1 91 ? 5.863 -10.629 -8.515 1.00 95.56 91 ALA A C 1
ATOM 675 O O . ALA A 1 91 ? 4.646 -10.495 -8.392 1.00 95.56 91 ALA A O 1
ATOM 676 N N . ALA A 1 92 ? 6.642 -10.962 -7.482 1.00 95.88 92 ALA A N 1
ATOM 677 C CA . ALA A 1 92 ? 6.132 -11.166 -6.128 1.00 95.88 92 ALA A CA 1
ATOM 678 C C . ALA A 1 92 ? 5.662 -9.869 -5.435 1.00 95.88 92 ALA A C 1
ATOM 680 O O . ALA A 1 92 ? 4.910 -9.954 -4.466 1.00 95.88 92 ALA A O 1
ATOM 681 N N . GLN A 1 93 ? 6.069 -8.692 -5.928 1.00 96.69 93 GLN A N 1
ATOM 682 C CA . GLN A 1 93 ? 5.670 -7.378 -5.401 1.00 96.69 93 GLN A CA 1
ATOM 683 C C . GLN A 1 93 ? 4.424 -6.795 -6.081 1.00 96.69 93 GLN A C 1
ATOM 685 O O . GLN A 1 93 ? 3.962 -5.713 -5.719 1.00 96.69 93 GLN A O 1
ATOM 690 N N . ARG A 1 94 ? 3.846 -7.498 -7.061 1.00 97.00 94 ARG A N 1
ATOM 691 C CA . ARG A 1 94 ? 2.669 -7.021 -7.791 1.00 97.00 94 ARG A CA 1
ATOM 692 C C . ARG A 1 94 ? 1.517 -6.678 -6.838 1.00 97.00 94 ARG A C 1
ATOM 694 O O . ARG A 1 94 ? 1.210 -7.448 -5.925 1.00 97.00 94 ARG A O 1
ATOM 701 N N . VAL A 1 95 ? 0.825 -5.562 -7.099 1.00 97.19 95 VAL A N 1
ATOM 702 C CA . VAL A 1 95 ? -0.463 -5.254 -6.451 1.00 97.19 95 VAL A CA 1
ATOM 703 C C . VAL A 1 95 ? -1.379 -6.484 -6.543 1.00 97.19 95 VAL A C 1
ATOM 705 O O . VAL A 1 95 ? -1.614 -6.990 -7.642 1.00 97.19 95 VAL A O 1
ATOM 708 N N . PRO A 1 96 ? -1.903 -6.987 -5.415 1.00 95.94 96 PRO A N 1
ATOM 709 C CA . PRO A 1 96 ? -2.612 -8.254 -5.399 1.00 95.94 96 PRO A CA 1
ATOM 710 C C . PRO A 1 96 ? -3.965 -8.148 -6.105 1.00 95.94 96 PRO A C 1
ATOM 712 O O . PRO A 1 96 ? -4.650 -7.132 -6.026 1.00 95.94 96 PRO A O 1
ATOM 715 N N . ASP A 1 97 ? -4.409 -9.255 -6.699 1.00 94.81 97 ASP A N 1
ATOM 716 C CA . ASP A 1 97 ? -5.724 -9.351 -7.356 1.00 94.81 97 ASP A CA 1
ATOM 717 C C . ASP A 1 97 ? -6.903 -9.160 -6.391 1.00 94.81 97 ASP A C 1
ATOM 719 O O . ASP A 1 97 ? -8.024 -8.863 -6.803 1.00 94.81 97 ASP A O 1
ATOM 723 N N . ARG A 1 98 ? -6.665 -9.387 -5.095 1.00 93.94 98 ARG A N 1
ATOM 724 C CA . ARG A 1 98 ? -7.649 -9.258 -4.020 1.00 93.94 98 ARG A CA 1
ATOM 725 C C . ARG A 1 98 ? -6.970 -8.875 -2.714 1.00 93.94 98 ARG A C 1
ATOM 727 O O . ARG A 1 98 ? -5.871 -9.339 -2.419 1.00 93.94 98 ARG A O 1
ATOM 734 N N . LEU A 1 99 ? -7.675 -8.115 -1.884 1.00 93.88 99 LEU A N 1
ATOM 735 C CA . LEU A 1 99 ? -7.277 -7.902 -0.497 1.00 93.88 99 LEU A CA 1
ATOM 736 C C . LEU A 1 99 ? -7.774 -9.063 0.369 1.00 93.88 99 LEU A C 1
ATOM 738 O O . LEU A 1 99 ? -8.979 -9.317 0.441 1.00 93.88 99 LEU A O 1
ATOM 742 N N . ASP A 1 100 ? -6.865 -9.763 1.050 1.00 89.88 100 ASP A N 1
ATOM 743 C CA . ASP A 1 100 ? -7.260 -10.773 2.035 1.00 89.88 100 ASP A CA 1
ATOM 744 C C . ASP A 1 100 ? -7.802 -10.099 3.302 1.00 89.88 100 ASP A C 1
ATOM 746 O O . ASP A 1 100 ? -7.068 -9.547 4.119 1.00 89.88 100 ASP A O 1
ATOM 750 N N . ARG A 1 101 ? -9.124 -10.161 3.475 1.00 90.69 101 ARG A N 1
ATOM 751 C CA . ARG A 1 101 ? -9.828 -9.598 4.635 1.00 90.69 101 ARG A CA 1
ATOM 752 C C . ARG A 1 101 ? -9.972 -10.572 5.797 1.00 90.69 101 ARG A C 1
ATOM 754 O O . ARG A 1 101 ? -10.570 -10.211 6.813 1.00 90.69 101 ARG A O 1
ATOM 761 N N . THR A 1 102 ? -9.460 -11.795 5.679 1.00 93.75 102 THR A N 1
ATOM 762 C CA . THR A 1 102 ? -9.669 -12.849 6.678 1.00 93.75 102 THR A CA 1
ATOM 763 C C . THR A 1 102 ? -9.141 -12.412 8.038 1.00 93.75 102 THR A C 1
ATOM 765 O O . THR A 1 102 ? -9.912 -12.363 8.998 1.00 93.75 102 THR A O 1
ATOM 768 N N . ALA A 1 103 ? -7.874 -11.995 8.108 1.00 94.69 103 ALA A N 1
ATOM 769 C CA . ALA A 1 103 ? -7.258 -11.516 9.344 1.00 94.69 103 ALA A CA 1
ATOM 770 C C . ALA A 1 103 ? -7.999 -10.296 9.918 1.00 94.69 103 ALA A C 1
ATOM 772 O O . ALA A 1 103 ? -8.327 -10.273 11.104 1.00 94.69 103 ALA A O 1
ATOM 773 N N . PHE A 1 104 ? -8.359 -9.324 9.070 1.00 96.25 104 PHE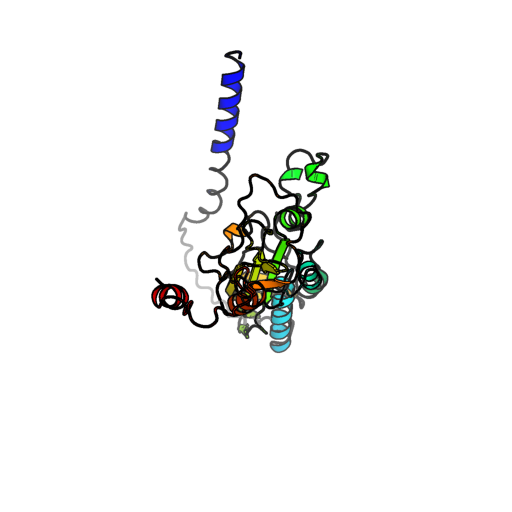 A N 1
ATOM 774 C CA . PHE A 1 104 ? -9.067 -8.116 9.504 1.00 96.25 104 PHE A CA 1
ATOM 775 C C . PHE A 1 104 ? -10.446 -8.438 10.098 1.00 96.25 104 PHE A C 1
ATOM 777 O O . PHE A 1 104 ? -10.797 -7.963 11.177 1.00 96.25 104 PHE A O 1
ATOM 784 N N . SER A 1 105 ? -11.210 -9.323 9.453 1.00 95.62 105 SER A N 1
ATOM 785 C CA . SER A 1 105 ? -12.542 -9.736 9.914 1.00 95.62 105 SER A CA 1
ATOM 786 C C . SER A 1 105 ? -12.522 -10.500 11.245 1.00 95.62 105 SER A C 1
ATOM 788 O O . SER A 1 105 ? -13.509 -10.491 11.988 1.00 95.62 105 SER A O 1
ATOM 790 N N . GLN A 1 106 ? -11.402 -11.146 11.587 1.00 96.69 106 GLN A N 1
ATOM 791 C CA . GLN A 1 106 ? -11.238 -11.837 12.867 1.00 96.69 106 GLN A CA 1
ATOM 792 C C . GLN A 1 106 ? -11.092 -10.854 14.033 1.00 96.69 106 GLN A C 1
ATOM 794 O O . GLN A 1 106 ? -11.582 -11.134 15.126 1.00 96.69 106 GLN A O 1
ATOM 799 N N . VAL A 1 107 ? -10.479 -9.691 13.797 1.00 96.81 107 VAL A N 1
ATOM 800 C CA . VAL A 1 107 ? -10.136 -8.707 14.839 1.00 96.81 107 VAL A CA 1
ATOM 801 C C . VAL A 1 107 ? -11.028 -7.465 14.840 1.00 96.81 107 VAL A C 1
ATOM 803 O O . VAL A 1 107 ? -11.060 -6.741 15.834 1.00 96.81 107 VAL A O 1
ATOM 806 N N . SER A 1 108 ? -11.790 -7.232 13.771 1.00 97.25 108 SER A N 1
ATOM 807 C CA . SER A 1 108 ? -12.576 -6.017 13.561 1.00 97.25 108 SER A CA 1
ATOM 808 C C . SER A 1 108 ? -14.013 -6.314 13.132 1.00 97.25 108 SER A C 1
ATOM 810 O O . SER A 1 108 ? -14.310 -7.345 12.528 1.00 97.25 108 SER A O 1
ATOM 812 N N . THR A 1 109 ? -14.917 -5.387 13.443 1.00 96.56 109 THR A N 1
ATOM 813 C CA . THR A 1 109 ? -16.250 -5.282 12.824 1.00 96.56 109 THR A CA 1
ATOM 814 C C . THR A 1 109 ? -16.437 -3.960 12.083 1.00 96.56 109 THR A C 1
ATOM 816 O O . THR A 1 109 ? -17.565 -3.609 11.743 1.00 96.56 109 THR A O 1
ATOM 819 N N . ILE A 1 110 ? -15.368 -3.183 11.904 1.00 95.38 110 ILE A N 1
ATOM 820 C CA . ILE A 1 110 ? -15.418 -1.917 11.173 1.00 95.38 110 ILE A CA 1
ATOM 821 C C . ILE A 1 110 ? -15.744 -2.217 9.713 1.00 95.38 110 ILE A C 1
ATOM 823 O O . ILE A 1 110 ? -15.137 -3.094 9.097 1.00 95.38 110 ILE A O 1
ATOM 827 N N . THR A 1 111 ? -16.716 -1.490 9.176 1.00 89.56 111 THR A N 1
ATOM 828 C CA . THR A 1 111 ? -17.082 -1.566 7.766 1.00 89.56 111 THR A CA 1
ATOM 829 C C . THR A 1 111 ? -16.115 -0.732 6.925 1.00 89.56 111 THR A C 1
ATOM 831 O O . THR A 1 111 ? -15.692 0.333 7.383 1.00 89.56 111 THR A O 1
ATOM 834 N N . PRO A 1 112 ? -15.787 -1.170 5.699 1.00 89.44 112 PRO A N 1
ATOM 835 C CA . PRO A 1 112 ? -15.052 -0.342 4.751 1.00 89.44 112 PRO A CA 1
ATOM 836 C C . PRO A 1 112 ? -15.769 0.983 4.455 1.00 89.44 112 PRO A C 1
ATOM 838 O O . PRO A 1 112 ? -16.979 1.095 4.671 1.00 89.44 112 PRO A O 1
ATOM 841 N N . ALA A 1 113 ? -15.031 1.960 3.923 1.00 89.56 113 ALA A N 1
ATOM 842 C CA . ALA A 1 113 ? -15.618 3.163 3.340 1.00 89.56 113 ALA A CA 1
ATOM 843 C C . ALA A 1 113 ? -16.577 2.824 2.182 1.00 89.56 113 ALA A C 1
ATOM 845 O O . ALA A 1 113 ? -16.476 1.756 1.569 1.00 89.56 113 ALA A O 1
ATOM 846 N N . ASP A 1 114 ? -17.482 3.752 1.860 1.00 90.31 114 ASP A N 1
ATOM 847 C CA . ASP A 1 114 ? -18.456 3.586 0.771 1.00 90.31 114 ASP A CA 1
ATOM 848 C C . ASP A 1 114 ? -17.769 3.333 -0.577 1.00 90.31 114 ASP A C 1
ATOM 850 O O . ASP A 1 114 ? -18.211 2.485 -1.350 1.00 90.31 114 ASP A O 1
ATOM 854 N N . VAL A 1 115 ? -16.660 4.034 -0.831 1.00 91.88 115 VAL A N 1
ATOM 855 C CA . VAL A 1 115 ? -15.755 3.773 -1.952 1.00 91.88 115 VAL A CA 1
ATOM 856 C C . VAL A 1 115 ? -14.546 3.013 -1.419 1.00 91.88 115 VAL A C 1
ATOM 858 O O . VAL A 1 115 ? -13.649 3.573 -0.799 1.00 91.88 115 VAL A O 1
ATOM 861 N N . ASN A 1 116 ? -14.523 1.709 -1.652 1.00 94.06 116 ASN A N 1
ATOM 862 C CA . ASN A 1 116 ? -13.477 0.796 -1.194 1.00 94.06 116 ASN A CA 1
ATOM 863 C C . ASN A 1 116 ? -12.909 -0.038 -2.354 1.00 94.06 116 ASN A C 1
ATOM 865 O O . ASN A 1 116 ? -13.378 0.054 -3.487 1.00 94.06 116 ASN A O 1
ATOM 869 N N . ALA A 1 117 ? -11.918 -0.882 -2.057 1.00 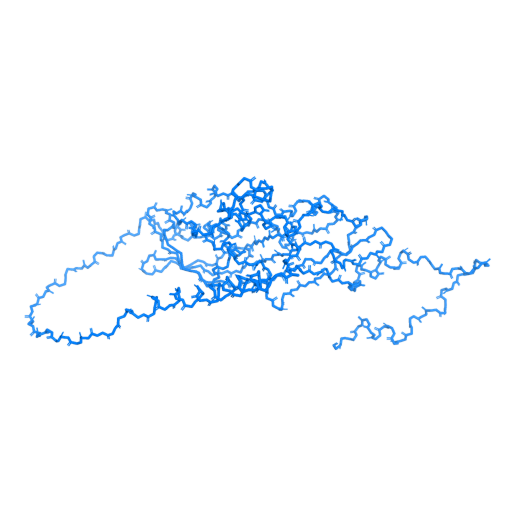95.00 117 ALA A N 1
ATOM 870 C CA . ALA A 1 117 ? -11.239 -1.752 -3.019 1.00 95.00 117 ALA A CA 1
ATOM 871 C C . ALA A 1 117 ? -12.179 -2.584 -3.917 1.00 95.00 117 ALA A C 1
ATOM 873 O O . ALA A 1 117 ? -11.870 -2.792 -5.089 1.00 95.00 117 ALA A O 1
ATOM 874 N N . ASP A 1 118 ? -13.325 -3.028 -3.388 1.00 94.31 118 ASP A N 1
ATOM 875 C CA . ASP A 1 118 ? -14.299 -3.874 -4.097 1.00 94.31 118 ASP A CA 1
ATOM 876 C C . ASP A 1 118 ? -15.418 -3.060 -4.764 1.00 94.31 118 ASP A C 1
ATOM 878 O O . ASP A 1 118 ? -16.273 -3.611 -5.454 1.00 94.31 118 ASP A O 1
ATOM 882 N N . SER A 1 119 ? -15.450 -1.745 -4.537 1.00 93.38 119 SER A N 1
ATOM 883 C CA . SER A 1 119 ? -16.437 -0.860 -5.154 1.00 93.38 119 SER A CA 1
ATOM 884 C C . SER A 1 119 ? -16.180 -0.740 -6.656 1.00 93.38 119 SER A C 1
ATOM 886 O O . SER A 1 119 ? -15.026 -0.872 -7.073 1.00 93.38 119 SER A O 1
ATOM 888 N N . PRO A 1 120 ? -17.207 -0.440 -7.473 1.00 93.00 120 PRO A N 1
ATOM 889 C CA . PRO A 1 120 ? -17.018 -0.206 -8.899 1.00 93.00 120 PRO A CA 1
ATOM 890 C C . PRO A 1 120 ? -15.925 0.836 -9.174 1.00 93.00 120 PRO A C 1
ATOM 892 O O . PRO A 1 120 ? -15.818 1.857 -8.476 1.00 93.00 120 PRO A O 1
ATOM 895 N N . SER A 1 121 ? -15.103 0.576 -10.190 1.00 91.69 121 SER A N 1
ATOM 896 C CA . SER A 1 121 ? -14.109 1.540 -10.668 1.00 91.69 121 SER A CA 1
ATOM 897 C C . SER A 1 121 ? -14.780 2.779 -11.279 1.00 91.69 121 SER A C 1
ATOM 899 O O . SER A 1 121 ? -16.000 2.826 -11.472 1.00 91.69 121 SER A O 1
ATOM 901 N N . ALA A 1 122 ? -13.981 3.800 -11.598 1.00 81.31 122 ALA A N 1
ATOM 902 C CA . ALA A 1 122 ? -14.477 4.959 -12.338 1.00 81.31 122 ALA A CA 1
ATOM 903 C C . ALA A 1 122 ? -15.019 4.568 -13.729 1.00 81.31 122 ALA A C 1
ATOM 905 O O . ALA A 1 122 ? -16.032 5.123 -14.158 1.00 81.31 122 ALA A O 1
ATOM 906 N N . ASP A 1 123 ? -14.425 3.555 -14.367 1.00 84.69 123 ASP A N 1
ATOM 907 C CA . ASP A 1 123 ? -14.824 3.054 -15.689 1.00 84.69 123 ASP A CA 1
ATOM 908 C C . ASP A 1 123 ? -16.220 2.414 -15.692 1.00 84.69 123 ASP A C 1
ATOM 910 O O . ASP A 1 123 ? -16.897 2.378 -16.719 1.00 84.69 123 ASP A O 1
ATOM 914 N N . CYS A 1 124 ? -16.688 1.949 -14.532 1.00 86.31 124 CYS A N 1
ATOM 915 C CA . CYS A 1 124 ? -17.994 1.315 -14.370 1.00 86.31 124 CYS A CA 1
ATOM 916 C C . CYS A 1 124 ? -19.133 2.290 -14.023 1.00 86.31 124 CYS A C 1
ATOM 918 O O . CYS A 1 124 ? -20.294 1.882 -13.978 1.00 86.31 124 CYS A O 1
ATOM 920 N N . ALA A 1 125 ? -18.844 3.568 -13.747 1.00 72.31 125 ALA A N 1
ATOM 921 C CA . ALA A 1 125 ? -19.828 4.500 -13.184 1.00 72.31 125 ALA A CA 1
ATOM 922 C C . ALA A 1 125 ? -20.956 4.907 -14.159 1.00 72.31 125 ALA A C 1
ATOM 924 O O . ALA A 1 125 ? -22.005 5.373 -13.711 1.00 72.31 125 ALA A O 1
ATOM 925 N N . GLY A 1 126 ? -20.752 4.747 -15.473 1.00 69.56 126 GLY A N 1
ATOM 926 C CA . GLY A 1 126 ? -21.719 5.129 -16.514 1.00 69.56 126 GLY A CA 1
ATOM 927 C C . GLY A 1 126 ? -22.295 3.969 -17.330 1.00 69.56 126 GLY A C 1
ATOM 928 O O . GLY A 1 126 ? -23.426 4.072 -17.803 1.00 69.56 126 GLY A O 1
ATOM 929 N N . ASP A 1 127 ? -21.540 2.882 -17.486 1.00 77.25 127 ASP A N 1
ATOM 930 C CA . ASP A 1 127 ? -21.944 1.701 -18.252 1.00 77.25 127 ASP A CA 1
ATOM 931 C C . ASP A 1 127 ? -21.224 0.447 -17.715 1.00 77.25 127 ASP A C 1
ATOM 933 O O . ASP A 1 127 ? -20.052 0.224 -18.029 1.00 77.25 127 ASP A O 1
ATOM 937 N N . PRO A 1 128 ? -21.903 -0.384 -16.906 1.00 78.94 128 PRO A N 1
ATOM 938 C CA . PRO A 1 128 ? -21.338 -1.626 -16.378 1.00 78.94 128 PRO A CA 1
ATOM 939 C C . PRO A 1 128 ? -20.968 -2.664 -17.450 1.00 78.94 128 PRO A C 1
ATOM 941 O O . PRO A 1 128 ? -20.194 -3.577 -17.169 1.00 78.94 128 PRO A O 1
ATOM 944 N N . ASP A 1 129 ? -21.507 -2.548 -18.668 1.00 82.38 129 ASP A N 1
ATOM 945 C CA . ASP A 1 129 ? -21.241 -3.478 -19.769 1.00 82.38 129 ASP A CA 1
ATOM 946 C C . ASP A 1 129 ? -20.086 -3.018 -20.676 1.00 82.38 129 ASP A C 1
ATOM 948 O O . ASP A 1 129 ? -19.646 -3.779 -21.555 1.00 82.38 129 ASP A O 1
ATOM 952 N N . ALA A 1 130 ? -19.561 -1.807 -20.449 1.00 82.06 130 ALA A N 1
ATOM 953 C CA . ALA A 1 130 ? -18.435 -1.256 -21.189 1.00 82.06 130 ALA A CA 1
ATOM 954 C C . ALA A 1 130 ? -17.188 -2.145 -21.071 1.00 82.06 130 ALA A C 1
ATOM 956 O O . ALA A 1 130 ? -16.908 -2.750 -20.034 1.00 82.06 130 ALA A O 1
ATOM 957 N N . VAL A 1 131 ? -16.392 -2.194 -22.144 1.00 83.00 131 VAL A N 1
ATOM 958 C CA . VAL A 1 131 ? -15.164 -3.009 -22.204 1.00 83.00 131 VAL A CA 1
ATOM 959 C C . VAL A 1 131 ? -14.193 -2.644 -21.077 1.00 83.00 131 VAL A C 1
ATOM 961 O O . VAL A 1 131 ? -13.649 -3.543 -20.443 1.00 83.00 131 VAL A O 1
ATOM 964 N N . LEU A 1 132 ? -14.047 -1.351 -20.773 1.00 82.12 132 LEU A N 1
ATOM 965 C CA . LEU A 1 132 ? -13.185 -0.876 -19.687 1.00 82.12 132 LEU A CA 1
ATOM 966 C C . LEU A 1 132 ? -13.689 -1.314 -18.305 1.00 82.12 132 LEU A C 1
ATOM 968 O O . LEU A 1 132 ? -12.890 -1.717 -17.472 1.00 82.12 132 LEU A O 1
ATOM 972 N N . CYS A 1 133 ? -15.007 -1.363 -18.078 1.00 86.94 133 CYS A N 1
ATOM 973 C CA . CYS A 1 133 ? -15.548 -1.908 -16.830 1.00 86.94 133 CYS A CA 1
ATOM 974 C C . CYS A 1 133 ? -15.277 -3.419 -16.689 1.00 86.94 133 CYS A C 1
ATOM 976 O O . CYS A 1 133 ? -15.066 -3.913 -15.586 1.00 86.94 133 CYS A O 1
ATOM 978 N N . LYS A 1 134 ? -15.218 -4.173 -17.798 1.00 86.62 134 LYS A N 1
ATOM 979 C CA . LYS A 1 134 ? -14.835 -5.599 -17.762 1.00 86.62 134 LYS A CA 1
ATOM 980 C C . LYS A 1 134 ? -13.355 -5.805 -17.444 1.00 86.62 134 LYS A C 1
ATOM 982 O O . LYS A 1 134 ? -13.029 -6.805 -16.810 1.00 86.62 134 LYS A O 1
ATOM 987 N N . ALA A 1 135 ? -12.490 -4.891 -17.882 1.00 85.44 135 ALA A N 1
ATOM 988 C CA . ALA A 1 135 ? -11.074 -4.894 -17.521 1.00 85.44 135 ALA A CA 1
ATOM 989 C C . ALA A 1 135 ? -10.886 -4.497 -16.048 1.00 85.44 135 ALA A C 1
ATOM 991 O O . ALA A 1 135 ? -10.239 -5.211 -15.285 1.00 85.44 135 ALA A O 1
ATOM 992 N N . HIS A 1 136 ? -11.553 -3.421 -15.623 1.00 91.50 136 HIS A N 1
ATOM 993 C CA . HIS A 1 136 ? -11.426 -2.832 -14.293 1.00 91.50 136 HIS A CA 1
ATOM 994 C C . HIS A 1 136 ? -12.762 -2.857 -13.533 1.00 91.50 136 HIS A C 1
ATOM 996 O O . HIS A 1 136 ? -13.347 -1.804 -13.280 1.00 91.50 136 HIS A O 1
ATOM 1002 N N . PRO A 1 137 ? -13.286 -4.026 -13.125 1.00 92.31 137 PRO A N 1
ATOM 1003 C CA . PRO A 1 137 ? -14.601 -4.098 -12.483 1.00 92.31 137 PRO A CA 1
ATOM 1004 C C . PRO A 1 137 ? -14.627 -3.453 -11.092 1.00 92.31 137 PRO A C 1
ATOM 1006 O O . PRO A 1 137 ? -15.685 -3.043 -10.613 1.00 92.31 137 PRO A O 1
ATOM 1009 N N . THR A 1 138 ? -13.471 -3.354 -10.432 1.00 94.94 138 THR A N 1
ATOM 1010 C CA . THR A 1 138 ? -13.335 -2.820 -9.075 1.00 94.94 138 THR A CA 1
ATOM 1011 C C . THR A 1 138 ? -12.267 -1.733 -8.998 1.00 94.94 138 THR A C 1
ATOM 1013 O O . THR A 1 138 ? -11.399 -1.629 -9.867 1.00 94.94 138 THR A O 1
ATOM 1016 N N . ARG A 1 139 ? -12.292 -0.930 -7.928 1.00 94.75 139 ARG A N 1
ATOM 1017 C CA . ARG A 1 139 ? -11.237 0.052 -7.628 1.00 94.75 139 ARG A CA 1
ATOM 1018 C C . ARG A 1 139 ? -9.862 -0.597 -7.500 1.00 94.75 139 ARG A C 1
ATOM 1020 O O . ARG A 1 139 ? -8.892 -0.025 -7.983 1.00 94.75 139 ARG A O 1
ATOM 1027 N N . LEU A 1 140 ? -9.772 -1.781 -6.894 1.00 96.00 140 LEU A N 1
ATOM 1028 C CA . LEU A 1 140 ? -8.514 -2.521 -6.812 1.00 96.00 140 LEU A CA 1
ATOM 1029 C C . LEU A 1 140 ? -8.000 -2.921 -8.197 1.00 96.00 140 LEU A C 1
ATOM 1031 O O . LEU A 1 140 ? -6.831 -2.691 -8.477 1.00 96.00 140 LEU A O 1
ATOM 1035 N N . ALA A 1 141 ? -8.861 -3.476 -9.058 1.00 94.81 141 ALA A N 1
ATOM 1036 C CA . ALA A 1 141 ? -8.469 -3.860 -10.414 1.00 94.81 141 ALA A CA 1
ATOM 1037 C C . ALA A 1 141 ? -7.974 -2.646 -11.214 1.00 94.81 141 ALA A C 1
ATOM 1039 O O . ALA A 1 141 ? -6.906 -2.702 -11.811 1.00 94.81 141 ALA A O 1
ATOM 1040 N N . TYR A 1 142 ? -8.693 -1.523 -11.121 1.00 94.31 142 TYR A N 1
ATOM 1041 C CA . TYR A 1 142 ? -8.281 -0.263 -11.734 1.00 94.31 142 TYR A CA 1
ATOM 1042 C C . TYR A 1 142 ? -6.887 0.183 -11.270 1.00 94.31 142 TYR A C 1
ATOM 1044 O O . TYR A 1 142 ? -6.013 0.451 -12.091 1.00 94.31 142 TYR A O 1
ATOM 1052 N N . TRP A 1 143 ? -6.637 0.248 -9.957 1.00 94.62 143 TRP A N 1
ATOM 1053 C CA . TRP A 1 143 ? -5.326 0.688 -9.466 1.00 94.62 143 TRP A CA 1
ATOM 1054 C C . TRP A 1 143 ? -4.220 -0.311 -9.750 1.00 94.62 143 TRP A C 1
ATOM 1056 O O . TRP A 1 143 ? -3.105 0.112 -10.025 1.00 94.62 143 TRP A O 1
ATOM 1066 N N . ARG A 1 144 ? -4.519 -1.611 -9.731 1.00 94.31 144 ARG A N 1
ATOM 1067 C CA . ARG A 1 144 ? -3.576 -2.650 -10.135 1.00 94.31 144 ARG A CA 1
ATOM 1068 C C . ARG A 1 144 ? -3.121 -2.406 -11.574 1.00 94.31 144 ARG A C 1
ATOM 1070 O O . ARG A 1 144 ? -1.927 -2.471 -11.832 1.00 94.31 144 ARG A O 1
ATOM 1077 N N . ASP A 1 145 ? -4.009 -2.062 -12.494 1.00 92.19 145 ASP A N 1
ATOM 1078 C CA . ASP A 1 145 ? -3.630 -1.894 -13.905 1.00 92.19 145 ASP A CA 1
ATOM 1079 C C . ASP A 1 145 ? -2.916 -0.555 -14.180 1.00 92.19 145 ASP A C 1
ATOM 1081 O O . ASP A 1 145 ? -2.165 -0.436 -15.145 1.00 92.19 145 ASP A O 1
ATOM 1085 N N . ASN A 1 146 ? -3.038 0.409 -13.261 1.00 92.44 146 ASN A N 1
ATOM 1086 C CA . ASN A 1 146 ? -2.328 1.691 -13.304 1.00 92.44 146 ASN A CA 1
ATOM 1087 C C . ASN A 1 146 ? -0.996 1.712 -12.529 1.00 92.44 146 ASN A C 1
ATOM 1089 O O . ASN A 1 146 ? -0.107 2.497 -12.857 1.00 92.44 146 ASN A O 1
ATOM 1093 N N . TRP A 1 147 ? -0.859 0.880 -11.495 1.00 95.19 147 TRP A N 1
ATOM 1094 C CA . TRP A 1 147 ? 0.306 0.828 -10.615 1.00 95.19 147 TRP A CA 1
ATOM 1095 C C . TRP A 1 147 ? 0.790 -0.605 -10.443 1.00 95.19 147 TRP A C 1
ATOM 1097 O O . TRP A 1 147 ? 0.049 -1.458 -9.946 1.00 95.19 147 TRP A O 1
ATOM 1107 N N . TYR A 1 148 ? 2.043 -0.875 -10.819 1.00 96.44 148 TYR A N 1
ATOM 1108 C 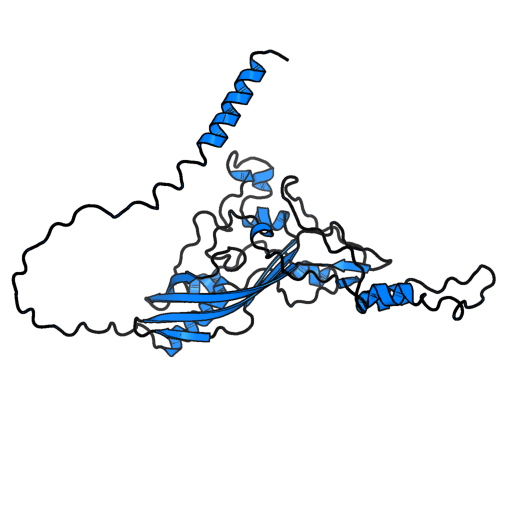CA . TYR A 1 148 ? 2.625 -2.204 -10.672 1.00 96.44 148 TYR A CA 1
ATOM 1109 C C . TYR A 1 148 ? 2.698 -2.635 -9.200 1.00 96.44 148 TYR A C 1
ATOM 1111 O O . TYR A 1 148 ? 2.235 -3.731 -8.868 1.00 96.44 148 TYR A O 1
ATOM 1119 N N . GLU A 1 149 ? 3.184 -1.754 -8.322 1.00 96.94 149 GLU A N 1
ATOM 1120 C CA . GLU A 1 149 ? 3.355 -1.989 -6.883 1.00 96.94 149 GLU A CA 1
ATOM 1121 C C . GLU A 1 149 ? 2.675 -0.896 -6.079 1.00 96.94 149 GLU A C 1
ATOM 1123 O O . GLU A 1 149 ? 2.868 0.297 -6.317 1.00 96.94 149 GLU A O 1
ATOM 1128 N N . LEU A 1 150 ? 1.932 -1.329 -5.071 1.00 97.44 150 LEU A N 1
ATOM 1129 C CA . LEU A 1 150 ? 1.428 -0.520 -3.979 1.00 97.44 150 LEU A CA 1
ATOM 1130 C C . LEU A 1 150 ? 1.453 -1.413 -2.750 1.00 97.44 150 LEU A C 1
ATOM 1132 O O . LEU A 1 150 ? 1.079 -2.591 -2.822 1.00 97.44 150 LEU A O 1
ATOM 1136 N N . GLY A 1 151 ? 1.879 -0.868 -1.623 1.00 97.31 151 GLY A N 1
ATOM 1137 C CA . GLY A 1 151 ? 1.881 -1.642 -0.400 1.00 97.31 151 GLY A CA 1
ATOM 1138 C C . GLY A 1 151 ? 2.291 -0.850 0.817 1.00 97.31 151 GLY A C 1
ATOM 1139 O O . GLY A 1 151 ? 2.822 0.260 0.735 1.00 97.31 151 GLY A O 1
ATOM 1140 N N . ALA A 1 152 ? 2.022 -1.459 1.961 1.00 97.25 152 ALA A N 1
ATOM 1141 C CA . ALA A 1 152 ? 2.451 -0.959 3.247 1.00 97.25 152 ALA A CA 1
ATOM 1142 C C . ALA A 1 152 ? 2.789 -2.116 4.188 1.00 97.25 152 ALA A C 1
ATOM 1144 O O . ALA A 1 152 ? 2.210 -3.206 4.108 1.00 97.25 152 ALA A O 1
ATOM 1145 N N . ARG A 1 153 ? 3.751 -1.871 5.074 1.00 97.44 153 ARG A N 1
ATOM 1146 C CA . ARG A 1 153 ? 4.132 -2.765 6.167 1.00 97.44 153 ARG A CA 1
ATOM 1147 C C . ARG A 1 153 ? 4.339 -1.961 7.433 1.00 97.44 153 ARG A C 1
ATOM 1149 O O . ARG A 1 153 ? 4.930 -0.880 7.392 1.00 97.44 153 ARG A O 1
ATOM 1156 N N . LEU A 1 154 ? 3.894 -2.498 8.559 1.00 97.06 154 LEU A N 1
ATOM 1157 C CA . LEU A 1 154 ? 4.314 -1.991 9.854 1.00 97.06 154 LEU A CA 1
ATOM 1158 C C . LEU A 1 154 ? 5.815 -2.189 10.049 1.00 97.06 154 LEU A C 1
ATOM 1160 O O . LEU A 1 154 ? 6.384 -3.235 9.737 1.00 97.06 154 LEU A O 1
ATOM 1164 N N . ASP A 1 155 ? 6.451 -1.164 10.597 1.00 95.94 155 ASP A N 1
ATOM 1165 C CA . ASP A 1 155 ? 7.833 -1.223 11.036 1.00 95.94 155 ASP A CA 1
ATOM 1166 C C . ASP A 1 155 ? 7.905 -1.796 12.455 1.00 95.94 155 ASP A C 1
ATOM 1168 O O . ASP A 1 155 ? 7.947 -1.071 13.454 1.00 95.94 155 ASP A O 1
ATOM 1172 N N . GLY A 1 156 ? 7.848 -3.126 12.526 1.00 94.19 156 GLY A N 1
ATOM 1173 C CA . GLY A 1 156 ? 7.772 -3.869 13.780 1.00 94.19 156 GLY A CA 1
ATOM 1174 C C . GLY A 1 156 ? 6.429 -3.719 14.500 1.00 94.19 156 GLY A C 1
ATOM 1175 O O . GLY A 1 156 ? 5.436 -3.260 13.935 1.00 94.19 156 GLY A O 1
ATOM 1176 N N . ASP A 1 157 ? 6.399 -4.131 15.769 1.00 95.62 157 ASP A N 1
ATOM 1177 C CA . ASP A 1 157 ? 5.179 -4.080 16.575 1.00 95.62 157 ASP A CA 1
ATOM 1178 C C . ASP A 1 157 ? 4.897 -2.650 17.081 1.00 95.62 157 ASP A C 1
ATOM 1180 O O . ASP A 1 157 ? 5.789 -1.996 17.641 1.00 95.62 157 ASP A O 1
ATOM 1184 N N . PRO A 1 158 ? 3.644 -2.166 16.992 1.00 97.19 158 PRO A N 1
ATOM 1185 C CA . PRO A 1 158 ? 3.265 -0.889 17.572 1.00 97.19 158 PRO A CA 1
ATOM 1186 C C . PRO A 1 158 ? 3.290 -0.929 19.099 1.00 97.19 158 PRO A C 1
ATOM 1188 O O . PRO A 1 158 ? 3.001 -1.938 19.747 1.00 97.19 158 PRO A O 1
ATOM 1191 N N . LYS A 1 159 ? 3.545 0.230 19.703 1.00 97.94 159 LYS A N 1
ATOM 1192 C CA . LYS A 1 159 ? 3.392 0.429 21.143 1.00 97.94 159 LYS A CA 1
ATOM 1193 C C . LYS A 1 159 ? 1.917 0.594 21.471 1.00 97.94 159 LYS A C 1
ATOM 1195 O O . LYS A 1 159 ? 1.242 1.449 20.904 1.00 97.94 159 LYS A O 1
ATOM 1200 N N . THR A 1 160 ? 1.425 -0.178 22.433 1.00 97.69 160 THR A N 1
ATOM 1201 C CA . THR A 1 160 ? 0.007 -0.179 22.815 1.00 97.69 160 THR A CA 1
ATOM 1202 C C . THR A 1 160 ? -0.184 0.253 24.265 1.00 97.69 160 THR A C 1
ATOM 1204 O O . THR A 1 160 ? 0.468 -0.284 25.160 1.00 97.69 160 THR A O 1
ATOM 1207 N N . THR A 1 161 ? -1.121 1.165 24.516 1.00 96.81 161 THR A N 1
ATOM 1208 C CA . THR A 1 161 ? -1.526 1.585 25.865 1.00 96.81 161 THR A CA 1
ATOM 1209 C C . THR A 1 161 ? -3.032 1.426 26.025 1.00 96.81 161 THR A C 1
ATOM 1211 O O . THR A 1 161 ? -3.796 1.986 25.245 1.00 96.81 161 THR A O 1
ATOM 1214 N N . VAL A 1 162 ? -3.475 0.686 27.044 1.00 95.44 162 VAL A N 1
ATOM 1215 C CA . VAL A 1 162 ? -4.901 0.603 27.396 1.00 95.44 162 VAL A CA 1
ATOM 1216 C C . VAL A 1 162 ? -5.257 1.777 28.299 1.00 95.44 162 VAL A C 1
ATOM 1218 O O . VAL A 1 162 ? -4.696 1.934 29.384 1.00 95.44 162 VAL A O 1
ATOM 1221 N N . ASN A 1 163 ? -6.191 2.603 27.846 1.00 93.44 163 ASN A N 1
ATOM 1222 C CA . ASN A 1 163 ? -6.611 3.812 28.536 1.00 93.44 163 ASN A CA 1
ATOM 1223 C C . ASN A 1 163 ? -7.622 3.497 29.649 1.00 93.44 163 ASN A C 1
ATOM 1225 O O . ASN A 1 163 ? -8.307 2.473 29.642 1.00 93.44 163 ASN A O 1
ATOM 1229 N N . HIS A 1 164 ? -7.772 4.427 30.596 1.00 88.31 164 HIS A N 1
ATOM 1230 C CA . HIS A 1 164 ? -8.728 4.295 31.703 1.00 88.31 164 HIS A CA 1
ATOM 1231 C C . HIS A 1 164 ? -10.194 4.178 31.255 1.00 88.31 164 HIS A C 1
ATOM 1233 O O . HIS A 1 164 ? -11.012 3.627 31.989 1.00 88.31 164 HIS A O 1
ATOM 1239 N N . ASP A 1 165 ? -10.534 4.696 30.073 1.00 87.81 165 ASP A N 1
ATOM 1240 C CA . ASP A 1 165 ? -11.874 4.611 29.483 1.00 87.81 165 ASP A CA 1
ATOM 1241 C C . ASP A 1 165 ? -12.122 3.301 28.709 1.00 87.81 165 ASP A C 1
ATOM 1243 O O . ASP A 1 165 ? -13.210 3.102 28.168 1.00 87.81 165 ASP A O 1
ATOM 1247 N N . GLY A 1 166 ? -11.134 2.398 28.676 1.00 85.25 166 GLY A N 1
ATOM 1248 C CA . GLY A 1 166 ? -11.201 1.109 27.991 1.00 85.25 166 GLY A CA 1
ATOM 1249 C C . GLY A 1 166 ? -10.878 1.162 26.496 1.00 85.25 166 GLY A C 1
ATOM 1250 O O . GLY A 1 166 ? -10.937 0.124 25.837 1.00 85.25 166 GLY A O 1
ATOM 1251 N N . THR A 1 167 ? -10.533 2.329 25.945 1.00 95.19 167 THR A N 1
ATOM 1252 C CA . THR A 1 167 ? -9.952 2.415 24.597 1.00 95.19 167 THR A CA 1
ATOM 1253 C C . THR A 1 167 ? -8.488 1.975 24.606 1.00 95.19 167 THR A C 1
ATOM 1255 O O . THR A 1 167 ? -7.843 1.933 25.655 1.00 95.19 167 THR A O 1
ATOM 1258 N N . VAL A 1 168 ? -7.950 1.637 23.437 1.00 97.62 168 VAL A N 1
ATOM 1259 C CA . VAL A 1 168 ? -6.530 1.301 23.273 1.00 97.62 168 VAL A CA 1
ATOM 1260 C C . VAL A 1 168 ? -5.889 2.322 22.349 1.00 97.62 168 VAL A C 1
ATOM 1262 O O . VAL A 1 168 ? -6.365 2.522 21.235 1.00 97.62 168 VAL A O 1
ATOM 1265 N N . THR A 1 169 ? -4.827 2.971 22.809 1.00 98.31 169 THR A N 1
ATOM 1266 C CA . THR A 1 169 ? -3.984 3.824 21.972 1.00 98.31 169 THR A CA 1
ATOM 1267 C C . THR A 1 169 ? -2.854 2.991 21.390 1.00 98.31 169 THR A C 1
ATOM 1269 O O . THR A 1 169 ? -2.156 2.311 22.144 1.00 98.31 169 THR A O 1
ATOM 1272 N N . THR A 1 170 ? -2.652 3.065 20.079 1.00 98.31 170 THR A N 1
ATOM 1273 C CA . THR A 1 170 ? -1.528 2.435 19.377 1.00 98.31 170 THR A CA 1
ATOM 1274 C C . THR A 1 170 ? -0.661 3.516 18.742 1.00 98.31 170 THR A C 1
ATOM 1276 O O . THR A 1 170 ? -1.174 4.488 18.189 1.00 98.31 170 THR A O 1
ATOM 1279 N N . THR A 1 171 ? 0.659 3.389 18.854 1.00 98.31 171 THR A N 1
ATOM 1280 C CA . THR A 1 171 ? 1.611 4.250 18.145 1.00 98.31 171 THR A CA 1
ATOM 1281 C C . THR A 1 171 ? 2.659 3.402 17.455 1.00 98.31 171 THR A C 1
ATOM 1283 O O . THR A 1 171 ? 3.188 2.451 18.033 1.00 98.31 171 THR A O 1
ATOM 1286 N N . GLY A 1 172 ? 2.965 3.742 16.213 1.00 97.69 172 GLY A N 1
ATOM 1287 C CA . GLY A 1 172 ? 3.914 2.991 15.409 1.00 97.69 172 GLY A CA 1
ATOM 1288 C C . GLY A 1 172 ? 4.310 3.756 14.160 1.00 97.69 172 GLY A C 1
ATOM 1289 O O . GLY A 1 172 ? 3.976 4.934 14.004 1.00 97.69 172 GLY A O 1
ATOM 1290 N N . ARG A 1 173 ? 5.008 3.052 13.275 1.00 97.25 173 ARG A N 1
ATOM 1291 C CA . ARG A 1 173 ? 5.470 3.557 11.989 1.00 97.25 173 ARG A CA 1
ATOM 1292 C C . ARG A 1 173 ? 5.089 2.563 10.898 1.00 97.25 173 ARG A C 1
ATOM 1294 O O . ARG A 1 173 ? 5.181 1.357 11.112 1.00 97.25 173 ARG A O 1
ATOM 1301 N N . LEU A 1 174 ? 4.634 3.061 9.755 1.00 96.69 174 LEU A N 1
ATOM 1302 C CA . LEU A 1 174 ? 4.464 2.269 8.537 1.00 96.69 174 LEU A CA 1
ATOM 1303 C C . LEU A 1 174 ? 5.567 2.640 7.565 1.00 96.69 174 LEU A C 1
ATOM 1305 O O . LEU A 1 174 ? 5.899 3.816 7.447 1.00 96.69 174 LEU A O 1
ATOM 1309 N N . ASN A 1 175 ? 6.040 1.658 6.816 1.00 97.50 175 ASN A N 1
ATOM 1310 C CA . ASN A 1 175 ? 6.762 1.869 5.574 1.00 97.50 175 ASN A CA 1
ATOM 1311 C C . ASN A 1 175 ? 5.797 1.605 4.421 1.00 97.50 175 ASN A C 1
ATOM 1313 O O . ASN A 1 175 ? 5.015 0.654 4.469 1.00 97.50 175 ASN A O 1
ATOM 1317 N N . LEU A 1 176 ? 5.838 2.454 3.404 1.00 97.50 176 LEU A N 1
ATOM 1318 C CA . LEU A 1 176 ? 4.987 2.371 2.227 1.00 97.50 176 LEU A CA 1
ATOM 1319 C C . LEU A 1 176 ? 5.849 2.352 0.975 1.00 97.50 176 LEU A C 1
ATOM 1321 O O . LEU A 1 176 ? 6.951 2.903 0.966 1.00 97.50 176 LEU A O 1
ATOM 1325 N N . ILE A 1 177 ? 5.320 1.717 -0.063 1.00 97.44 177 ILE A N 1
ATOM 1326 C CA . ILE A 1 177 ? 5.943 1.614 -1.375 1.00 97.44 177 ILE A CA 1
ATOM 1327 C C . ILE A 1 177 ? 4.907 1.877 -2.466 1.00 97.44 177 ILE A C 1
ATOM 1329 O O . ILE A 1 177 ? 3.753 1.448 -2.362 1.00 97.44 177 ILE A O 1
ATOM 1333 N N . ALA A 1 178 ? 5.326 2.583 -3.511 1.00 96.56 178 ALA A N 1
ATOM 1334 C CA . ALA A 1 178 ? 4.555 2.758 -4.730 1.00 96.56 178 ALA A CA 1
ATOM 1335 C C . ALA A 1 178 ? 5.476 2.792 -5.952 1.00 96.56 178 ALA A C 1
ATOM 1337 O O . ALA A 1 178 ? 6.467 3.526 -5.978 1.00 96.56 178 ALA A O 1
ATOM 1338 N N . TRP A 1 179 ? 5.116 2.041 -6.988 1.00 96.06 179 TRP A N 1
ATOM 1339 C CA . TRP A 1 179 ? 5.816 2.041 -8.266 1.00 96.06 179 TRP A CA 1
ATOM 1340 C C . TRP A 1 179 ? 4.835 1.767 -9.398 1.00 96.06 179 TRP A C 1
ATOM 1342 O O . TRP A 1 179 ? 4.071 0.802 -9.353 1.00 96.06 179 TRP A O 1
ATOM 1352 N N . ALA A 1 180 ? 4.812 2.651 -10.394 1.00 92.75 180 ALA A N 1
ATOM 1353 C CA . ALA A 1 180 ? 3.811 2.580 -11.445 1.00 92.75 180 ALA A CA 1
ATOM 1354 C C . ALA A 1 180 ? 4.232 1.642 -12.574 1.00 92.75 180 ALA A C 1
ATOM 1356 O O . ALA A 1 180 ? 3.523 0.685 -12.865 1.00 92.75 180 ALA A O 1
ATOM 1357 N N . ASN A 1 181 ? 5.366 1.924 -13.217 1.00 91.25 181 ASN A N 1
ATOM 1358 C CA . ASN A 1 181 ? 5.833 1.203 -14.395 1.00 91.25 181 ASN A CA 1
ATOM 1359 C C . ASN A 1 181 ? 7.334 1.437 -14.645 1.00 91.25 181 ASN A C 1
ATOM 1361 O O . ASN A 1 181 ? 8.003 2.088 -13.851 1.00 91.25 181 ASN A O 1
ATOM 1365 N N . THR A 1 182 ? 7.849 0.951 -15.777 1.00 92.12 182 THR A N 1
ATOM 1366 C CA . THR A 1 182 ? 9.245 1.091 -16.234 1.00 92.12 182 THR A CA 1
ATOM 1367 C C . THR A 1 182 ? 9.548 2.394 -16.989 1.00 92.12 182 THR A C 1
ATOM 1369 O O . THR A 1 182 ? 10.653 2.574 -17.502 1.00 92.12 182 THR A O 1
ATOM 1372 N N . THR A 1 183 ? 8.600 3.333 -17.082 1.00 90.75 183 THR A N 1
ATOM 1373 C CA . THR A 1 183 ? 8.811 4.592 -17.816 1.00 90.75 183 THR A CA 1
ATOM 1374 C C . THR A 1 183 ? 9.975 5.362 -17.204 1.00 90.75 183 THR A C 1
ATOM 1376 O O . THR A 1 183 ? 10.015 5.567 -15.992 1.00 90.75 183 THR A O 1
ATOM 1379 N N . GLY A 1 184 ? 10.917 5.797 -18.043 1.00 89.75 184 GLY A N 1
ATOM 1380 C CA . GLY A 1 184 ? 12.094 6.556 -17.613 1.00 89.75 184 GLY A CA 1
ATOM 1381 C C . GLY A 1 184 ? 13.192 5.725 -16.944 1.00 89.75 184 GLY A C 1
ATOM 1382 O O . GLY A 1 184 ? 14.173 6.311 -16.502 1.00 89.75 184 GLY A O 1
ATOM 1383 N N . ALA A 1 185 ? 13.054 4.395 -16.874 1.00 93.19 185 ALA A N 1
ATOM 1384 C CA . ALA A 1 185 ? 14.080 3.534 -16.293 1.00 93.19 185 ALA A CA 1
ATOM 1385 C C . ALA A 1 185 ? 15.388 3.629 -17.088 1.00 93.19 185 ALA A C 1
ATOM 1387 O O . ALA A 1 185 ? 15.388 3.540 -18.321 1.00 93.19 185 ALA A O 1
ATOM 1388 N N . ALA A 1 186 ? 16.508 3.776 -16.381 1.00 91.25 186 ALA A N 1
ATOM 1389 C CA . ALA A 1 186 ? 17.822 3.675 -16.993 1.00 91.25 186 ALA A CA 1
ATOM 1390 C C . ALA A 1 186 ? 18.061 2.253 -17.524 1.00 91.25 186 ALA A C 1
ATOM 1392 O O . ALA A 1 186 ? 17.628 1.270 -16.924 1.00 91.25 186 ALA A O 1
ATOM 1393 N N . THR A 1 187 ? 18.782 2.126 -18.639 1.00 91.62 187 THR A N 1
ATOM 1394 C CA . THR A 1 187 ? 19.148 0.822 -19.211 1.00 91.62 187 THR A CA 1
ATOM 1395 C C . THR A 1 187 ? 20.624 0.789 -19.563 1.00 91.62 187 THR A C 1
ATOM 1397 O O . THR A 1 187 ? 21.128 1.681 -20.246 1.00 91.62 187 THR A O 1
ATOM 1400 N N . VAL A 1 188 ? 21.295 -0.277 -19.150 1.00 89.56 188 VAL A N 1
ATOM 1401 C CA . VAL A 1 188 ? 22.696 -0.593 -19.453 1.00 89.56 188 VAL A CA 1
ATOM 1402 C C . VAL A 1 188 ? 22.717 -2.033 -19.981 1.00 89.56 188 VAL A C 1
ATOM 1404 O O . VAL A 1 188 ? 21.829 -2.800 -19.621 1.00 89.56 188 VAL A O 1
ATOM 1407 N N . PRO A 1 189 ? 23.658 -2.459 -20.847 1.00 91.00 189 PRO A N 1
ATOM 1408 C CA . PRO A 1 189 ? 23.657 -3.833 -21.351 1.00 91.00 189 PRO A CA 1
ATOM 1409 C C . PRO A 1 189 ? 23.519 -4.883 -20.234 1.00 91.00 189 PRO A C 1
ATOM 1411 O O . PRO A 1 189 ? 24.393 -5.007 -19.378 1.00 91.00 189 PRO A O 1
ATOM 1414 N N . GLY A 1 190 ? 22.407 -5.626 -20.255 1.00 92.12 190 GLY A N 1
ATOM 1415 C CA . GLY A 1 190 ? 22.080 -6.660 -19.271 1.00 92.12 190 GLY A CA 1
ATOM 1416 C C . GLY A 1 190 ? 21.535 -6.163 -17.926 1.00 92.12 190 GLY A C 1
ATOM 1417 O O . GLY A 1 190 ? 21.450 -6.982 -17.012 1.00 92.12 190 GLY A O 1
ATOM 1418 N N . TYR A 1 191 ? 21.193 -4.877 -17.787 1.00 94.62 191 TYR A N 1
ATOM 1419 C CA . TYR A 1 191 ? 20.635 -4.290 -16.564 1.00 94.62 191 TYR A CA 1
ATOM 1420 C C . TYR A 1 191 ? 19.620 -3.171 -16.848 1.00 94.62 191 TYR A C 1
ATOM 1422 O O . TYR A 1 191 ? 19.753 -2.407 -17.807 1.00 94.62 191 TYR A O 1
ATOM 1430 N N . TRP A 1 192 ? 18.658 -2.997 -15.947 1.00 94.81 192 TRP A N 1
ATOM 1431 C CA . TRP A 1 192 ? 17.722 -1.871 -15.953 1.00 94.81 192 TRP A CA 1
ATOM 1432 C C . TRP A 1 192 ? 17.536 -1.273 -14.552 1.00 94.81 192 TRP A C 1
ATOM 1434 O O . TRP A 1 192 ? 17.796 -1.941 -13.555 1.00 94.81 192 TRP A O 1
ATOM 1444 N N . GLY A 1 193 ? 17.129 -0.006 -14.477 1.00 94.75 193 GLY A N 1
ATOM 1445 C CA . GLY A 1 193 ? 16.909 0.720 -13.224 1.00 94.75 193 GLY A CA 1
ATOM 1446 C C . GLY A 1 193 ? 15.502 0.534 -12.672 1.00 94.75 193 GLY A C 1
ATOM 1447 O O . GLY A 1 193 ? 14.518 0.893 -13.320 1.00 94.75 193 GLY A O 1
ATOM 1448 N N . TYR A 1 194 ? 15.415 -0.031 -11.472 1.00 95.31 194 TYR A N 1
ATOM 1449 C CA . TYR A 1 194 ? 14.195 -0.127 -10.679 1.00 95.31 194 TYR A CA 1
ATOM 1450 C C . TYR A 1 194 ? 14.236 0.917 -9.564 1.00 95.31 194 TYR A C 1
ATOM 1452 O O . TYR A 1 194 ? 15.095 0.860 -8.681 1.00 95.31 194 TYR A O 1
ATOM 1460 N N . SER A 1 195 ? 13.303 1.866 -9.599 1.00 94.88 195 SER A N 1
ATOM 1461 C CA . SER A 1 195 ? 13.246 2.968 -8.635 1.00 94.88 195 SER A CA 1
ATOM 1462 C C . SER A 1 195 ? 11.831 3.202 -8.100 1.00 94.88 195 SER A C 1
ATOM 1464 O O . SER A 1 195 ? 11.163 4.175 -8.481 1.00 94.88 195 SER A O 1
ATOM 1466 N N . PRO A 1 196 ? 11.355 2.334 -7.188 1.00 95.31 196 PRO A N 1
ATOM 1467 C CA . PRO A 1 196 ? 10.107 2.560 -6.479 1.00 95.31 196 PRO A CA 1
ATOM 1468 C C . PRO A 1 196 ? 10.234 3.774 -5.554 1.00 95.31 196 PRO A C 1
ATOM 1470 O O . PRO A 1 196 ? 11.322 4.133 -5.094 1.00 95.31 196 PRO A O 1
ATOM 1473 N N . ARG A 1 197 ? 9.102 4.402 -5.233 1.00 95.38 197 ARG A N 1
ATOM 1474 C CA . ARG A 1 197 ? 9.037 5.382 -4.147 1.00 95.38 197 ARG A CA 1
ATOM 1475 C C . ARG A 1 197 ? 8.766 4.676 -2.845 1.00 95.38 197 ARG A C 1
ATOM 1477 O O . ARG A 1 197 ? 7.774 3.962 -2.737 1.00 95.38 197 ARG A O 1
ATOM 1484 N N . THR A 1 198 ? 9.578 4.970 -1.842 1.00 95.81 198 THR A N 1
ATOM 1485 C CA . THR A 1 198 ? 9.381 4.491 -0.477 1.00 95.81 198 THR A CA 1
ATOM 1486 C C . THR A 1 198 ? 9.353 5.648 0.503 1.00 95.81 198 THR A C 1
ATOM 1488 O O . THR A 1 198 ? 10.117 6.608 0.377 1.00 95.81 198 THR A O 1
ATOM 1491 N N . TRP A 1 199 ? 8.484 5.567 1.502 1.00 96.06 199 TRP A N 1
ATOM 1492 C CA . TRP A 1 199 ? 8.415 6.556 2.574 1.00 96.06 199 TRP A CA 1
ATOM 1493 C C . TRP 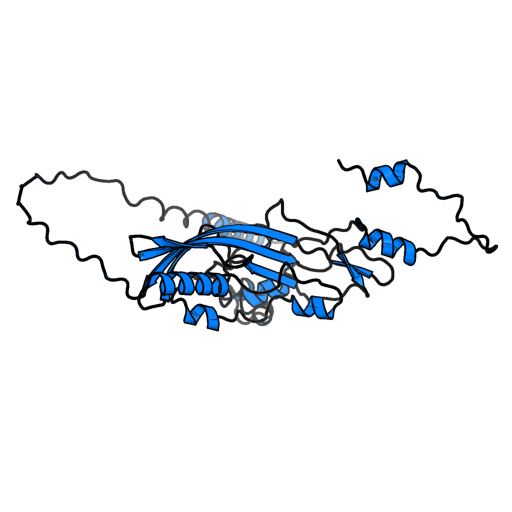A 1 199 ? 7.883 5.928 3.855 1.00 96.06 199 TRP A C 1
ATOM 1495 O O . TRP A 1 199 ? 7.256 4.868 3.831 1.00 96.06 199 TRP A O 1
ATOM 1505 N N . SER A 1 200 ? 8.123 6.604 4.976 1.00 95.62 200 SER A N 1
ATOM 1506 C CA . SER A 1 200 ? 7.602 6.188 6.273 1.00 95.62 200 SER A CA 1
ATOM 1507 C C . SER A 1 200 ? 6.575 7.183 6.795 1.00 95.62 200 SER A C 1
ATOM 1509 O O . SER A 1 200 ? 6.707 8.389 6.592 1.00 95.62 200 SER A O 1
ATOM 1511 N N . LEU A 1 201 ? 5.566 6.683 7.503 1.00 94.38 201 LEU A N 1
ATOM 1512 C CA . LEU A 1 201 ? 4.563 7.496 8.184 1.00 94.38 201 LEU A CA 1
ATOM 1513 C C . LEU A 1 201 ? 4.436 7.046 9.634 1.00 94.38 201 LEU A C 1
ATOM 1515 O O . LEU A 1 201 ? 4.111 5.889 9.906 1.00 94.38 201 LEU A O 1
ATOM 1519 N N . ASP A 1 202 ? 4.625 7.977 10.562 1.00 96.25 202 ASP A N 1
ATOM 1520 C CA . ASP A 1 202 ? 4.253 7.754 11.953 1.00 96.25 202 ASP A CA 1
ATOM 1521 C C . ASP A 1 202 ? 2.733 7.871 12.111 1.00 96.25 202 ASP A C 1
ATOM 1523 O O . ASP A 1 202 ? 2.070 8.716 11.490 1.00 96.25 202 ASP A O 1
ATOM 1527 N N . TYR A 1 203 ? 2.168 7.034 12.975 1.00 96.75 203 TYR A N 1
ATOM 1528 C CA . TYR A 1 203 ? 0.743 7.056 13.271 1.00 96.75 203 TYR A CA 1
ATOM 1529 C C . TYR A 1 203 ? 0.460 6.981 14.767 1.00 96.75 203 TYR A C 1
ATOM 1531 O O . TYR A 1 203 ? 1.251 6.497 15.581 1.00 96.75 203 TYR A O 1
ATOM 1539 N N . THR A 1 204 ? -0.704 7.501 15.138 1.00 98.06 204 THR A N 1
ATOM 1540 C CA . THR A 1 204 ? -1.273 7.358 16.471 1.00 98.06 204 THR A CA 1
ATOM 1541 C C . THR A 1 204 ? -2.757 7.105 16.331 1.00 98.06 204 THR A C 1
ATOM 1543 O O . THR A 1 204 ? -3.498 7.975 15.868 1.00 98.06 204 THR A O 1
ATOM 1546 N N . ASP A 1 205 ? -3.202 5.942 16.785 1.00 97.88 205 ASP A N 1
ATOM 1547 C CA . ASP A 1 205 ? -4.595 5.554 16.661 1.00 97.88 205 ASP A CA 1
ATOM 1548 C C . ASP A 1 205 ? -5.248 5.354 18.020 1.00 97.88 205 ASP A C 1
ATOM 1550 O O . ASP A 1 205 ? -4.608 5.123 19.045 1.00 97.88 205 ASP A O 1
ATOM 1554 N N . THR A 1 206 ? -6.571 5.475 18.033 1.00 98.06 206 THR A N 1
ATOM 1555 C CA . THR A 1 206 ? -7.411 5.133 19.176 1.00 98.06 206 THR A CA 1
ATOM 1556 C C . THR A 1 206 ? -8.436 4.095 18.739 1.00 98.06 206 THR A C 1
ATOM 1558 O O . THR A 1 206 ? -9.274 4.365 17.873 1.00 98.06 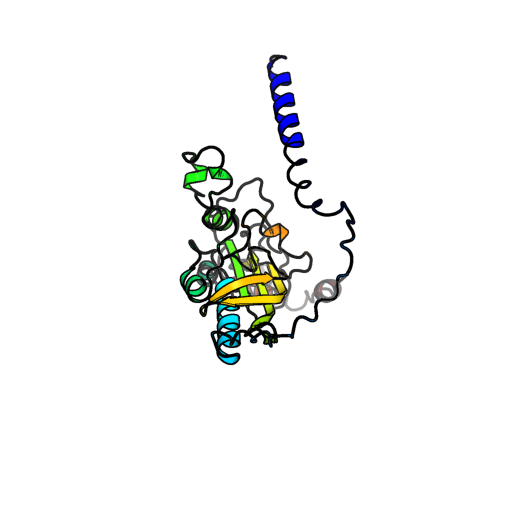206 THR A O 1
ATOM 1561 N N . LEU A 1 207 ? -8.389 2.922 19.365 1.00 97.94 207 LEU A N 1
ATOM 1562 C CA . LEU A 1 207 ? -9.254 1.781 19.093 1.00 97.94 207 LEU A CA 1
ATOM 1563 C C . LEU A 1 207 ? -10.309 1.635 20.191 1.00 97.94 207 LEU A C 1
ATOM 1565 O O . LEU A 1 207 ? -10.007 1.677 21.384 1.00 97.94 207 LEU A O 1
ATOM 1569 N N . THR A 1 208 ? -11.558 1.411 19.791 1.00 96.56 208 THR A N 1
ATOM 1570 C CA . THR A 1 208 ? -12.643 1.039 20.710 1.00 96.56 208 THR A CA 1
ATOM 1571 C C . THR A 1 208 ? -12.908 -0.454 20.619 1.00 96.56 208 THR A C 1
ATOM 1573 O O . THR A 1 208 ? -13.346 -0.943 19.574 1.00 96.56 208 THR A O 1
ATOM 1576 N N . VAL A 1 209 ? -12.716 -1.173 21.725 1.00 93.56 209 VAL A N 1
ATOM 1577 C CA . VAL A 1 209 ? -12.912 -2.626 21.779 1.00 93.56 209 VAL A CA 1
ATOM 1578 C C . VAL A 1 209 ? -14.237 -2.979 22.449 1.00 93.56 209 VAL A C 1
ATOM 1580 O O . VAL A 1 209 ? -14.521 -2.547 23.565 1.00 93.56 209 VAL A O 1
ATOM 1583 N N . LYS A 1 210 ? -15.055 -3.792 21.775 1.00 90.69 210 LYS A N 1
ATOM 1584 C CA . LYS A 1 210 ? -16.303 -4.348 22.317 1.00 90.69 210 LYS A CA 1
ATOM 1585 C C . LYS A 1 210 ? -16.476 -5.781 21.832 1.00 90.69 210 LYS A C 1
ATOM 1587 O O . LYS A 1 210 ? -16.206 -6.081 20.675 1.00 90.69 210 LYS A O 1
ATOM 1592 N N . GLY A 1 211 ? -16.920 -6.672 22.718 1.00 86.88 211 GLY A N 1
ATOM 1593 C CA . GLY A 1 211 ? -17.161 -8.076 22.362 1.00 86.88 211 GLY A CA 1
ATOM 1594 C C . GLY A 1 211 ? -15.931 -8.796 21.791 1.00 86.88 211 GLY A C 1
ATOM 1595 O O . GLY A 1 211 ? -16.078 -9.631 20.908 1.00 86.88 211 GLY A O 1
ATOM 1596 N N . GLY A 1 212 ? -14.723 -8.432 22.242 1.00 90.00 212 GLY A N 1
ATOM 1597 C CA . GLY A 1 212 ? -13.469 -9.026 21.764 1.00 90.00 212 GLY A CA 1
ATOM 1598 C C . GLY A 1 212 ? -13.014 -8.573 20.371 1.00 90.00 212 GLY A C 1
ATOM 1599 O O . GLY A 1 212 ? -12.073 -9.154 19.840 1.00 90.00 212 GLY A O 1
ATOM 1600 N N . LYS A 1 213 ? -13.647 -7.548 19.783 1.00 95.81 213 LYS A N 1
ATOM 1601 C CA . LYS A 1 213 ? -13.278 -6.979 18.479 1.00 95.81 213 LYS A CA 1
ATOM 1602 C C . LYS A 1 213 ? -13.143 -5.462 18.528 1.00 95.81 213 LYS A C 1
ATOM 1604 O O . LYS A 1 213 ? -13.762 -4.791 19.358 1.00 95.81 213 LYS A O 1
ATOM 1609 N N . VAL A 1 214 ? -12.360 -4.919 17.604 1.00 97.25 214 VAL A N 1
ATOM 1610 C CA . VAL A 1 214 ? -12.301 -3.481 17.342 1.00 97.25 214 VAL A CA 1
ATOM 1611 C C . VAL A 1 214 ? -13.576 -3.066 16.606 1.00 97.25 214 VAL A C 1
ATOM 1613 O O . VAL A 1 214 ? -13.925 -3.617 15.565 1.00 97.25 214 VAL A O 1
ATOM 1616 N N . THR A 1 215 ? -14.298 -2.109 17.184 1.00 96.44 215 THR A N 1
ATOM 1617 C CA . THR A 1 215 ? -15.606 -1.640 16.689 1.00 96.44 215 THR A CA 1
ATOM 1618 C C . THR A 1 215 ? -15.586 -0.199 16.200 1.00 96.44 215 THR A C 1
ATOM 1620 O O . THR A 1 215 ? -16.473 0.203 15.456 1.00 96.44 215 THR A O 1
ATOM 1623 N N . ALA A 1 216 ? -14.583 0.577 16.606 1.00 96.31 216 ALA A N 1
ATOM 1624 C CA . ALA A 1 216 ? -14.328 1.907 16.076 1.00 96.31 216 ALA A CA 1
ATOM 1625 C C . ALA A 1 216 ? -12.826 2.183 16.093 1.00 96.31 216 ALA A C 1
ATOM 1627 O O . ALA A 1 216 ? -12.116 1.734 16.997 1.00 96.31 216 ALA A O 1
ATOM 1628 N N . TRP A 1 217 ? -12.380 2.943 15.101 1.00 96.38 217 TRP A N 1
ATOM 1629 C CA . TRP A 1 217 ? -10.990 3.300 14.884 1.00 96.38 217 TRP A CA 1
ATOM 1630 C C . TRP A 1 217 ? -10.917 4.769 14.503 1.00 96.38 217 TRP A C 1
ATOM 1632 O O . TRP A 1 217 ? -11.591 5.216 13.576 1.00 96.38 217 TRP A O 1
ATOM 1642 N N . ARG A 1 218 ? -10.115 5.527 15.244 1.00 95.38 218 ARG A N 1
ATOM 1643 C CA . ARG A 1 218 ? -9.726 6.883 14.873 1.00 95.38 218 ARG A CA 1
ATOM 1644 C C . ARG A 1 218 ? -8.231 6.874 14.619 1.00 95.38 218 ARG A C 1
ATOM 1646 O O . ARG A 1 218 ? -7.487 6.575 15.548 1.00 95.38 218 ARG A O 1
ATOM 1653 N N . THR A 1 219 ? -7.827 7.231 13.406 1.00 93.00 219 THR A N 1
ATOM 1654 C CA . THR A 1 219 ? -6.425 7.249 12.986 1.00 93.00 219 THR A CA 1
ATOM 1655 C C . THR A 1 219 ? -5.966 8.646 12.596 1.00 93.00 219 THR A C 1
ATOM 1657 O O . THR A 1 219 ? -6.762 9.453 12.110 1.00 93.00 219 THR A O 1
ATOM 1660 N N . THR A 1 220 ? -4.680 8.932 12.796 1.00 90.81 220 THR A N 1
ATOM 1661 C CA . THR A 1 220 ? -4.020 10.112 12.219 1.00 90.81 220 THR A CA 1
ATOM 1662 C C . THR A 1 220 ? -3.629 9.919 10.753 1.00 90.81 220 THR A C 1
ATOM 1664 O O . THR A 1 220 ? -3.297 10.903 10.102 1.00 90.81 220 THR A O 1
ATOM 1667 N N . GLN A 1 221 ? -3.677 8.689 10.228 1.00 85.75 221 GLN A N 1
ATOM 1668 C CA . GLN A 1 221 ? -3.283 8.339 8.859 1.00 85.75 221 GLN A CA 1
ATOM 1669 C C . GLN A 1 221 ? -4.437 7.630 8.121 1.00 85.75 221 GLN A C 1
ATOM 1671 O O . GLN A 1 221 ? -4.413 6.408 7.979 1.00 85.75 221 GLN A O 1
ATOM 1676 N N . PRO A 1 222 ? -5.476 8.364 7.669 1.00 75.25 222 PRO A N 1
ATOM 1677 C CA . PRO A 1 222 ? -6.686 7.773 7.086 1.00 75.25 222 PRO A CA 1
ATOM 1678 C C . PRO A 1 222 ? -6.549 7.357 5.609 1.00 75.25 222 PRO A C 1
ATOM 1680 O O . PRO A 1 222 ? -7.517 6.863 5.033 1.00 75.25 222 PRO A O 1
ATOM 1683 N N . GLY A 1 223 ? -5.393 7.596 4.978 1.00 87.69 223 GLY A N 1
ATOM 1684 C CA . GLY A 1 223 ? -5.162 7.275 3.568 1.00 87.69 223 GLY A CA 1
ATOM 1685 C C . GLY A 1 223 ? -5.297 5.779 3.288 1.00 87.69 223 GLY A C 1
ATOM 1686 O O . GLY A 1 223 ? -4.842 4.946 4.075 1.00 87.69 223 GLY A O 1
ATOM 1687 N N . TRP A 1 224 ? -5.913 5.422 2.161 1.00 93.75 224 TRP A N 1
ATOM 1688 C CA . TRP A 1 224 ? -6.178 4.022 1.834 1.00 93.75 224 TRP A CA 1
ATOM 1689 C C . TRP A 1 224 ? -4.902 3.222 1.564 1.00 93.75 224 TRP A C 1
ATOM 1691 O O . TRP A 1 224 ? -4.900 2.025 1.824 1.00 93.75 224 TRP A O 1
ATOM 1701 N N . LEU A 1 225 ? -3.800 3.857 1.142 1.00 95.19 225 LEU A N 1
ATOM 1702 C CA . LEU A 1 225 ? -2.508 3.164 1.043 1.00 95.19 225 LEU A CA 1
ATOM 1703 C C . LEU A 1 225 ? -2.001 2.697 2.415 1.00 95.19 225 LEU A C 1
ATOM 1705 O O . LEU A 1 225 ? -1.402 1.631 2.523 1.00 95.19 225 LEU A O 1
ATOM 1709 N N . ALA A 1 226 ? -2.265 3.468 3.471 1.00 94.81 226 ALA A N 1
ATOM 1710 C CA . ALA A 1 226 ? -1.864 3.131 4.834 1.00 94.81 226 ALA A CA 1
ATOM 1711 C C . ALA A 1 226 ? -2.848 2.175 5.530 1.00 94.81 226 ALA A C 1
ATOM 1713 O O . ALA A 1 226 ? -2.487 1.563 6.533 1.00 94.81 226 ALA A O 1
ATOM 1714 N N . ALA A 1 227 ? -4.093 2.094 5.054 1.00 94.38 227 ALA A N 1
ATOM 1715 C CA . ALA A 1 227 ? -5.181 1.346 5.681 1.00 94.38 227 ALA A CA 1
ATOM 1716 C C . ALA A 1 227 ? -6.224 0.874 4.644 1.00 94.38 227 ALA A C 1
ATOM 1718 O O . ALA A 1 227 ? -7.382 1.311 4.670 1.00 94.38 227 ALA A O 1
ATOM 1719 N N . PRO A 1 228 ? -5.865 -0.025 3.714 1.00 95.00 228 PRO A N 1
ATOM 1720 C CA . PRO A 1 228 ? -6.702 -0.371 2.556 1.00 95.00 228 PRO A CA 1
ATOM 1721 C C . PRO A 1 228 ? -8.040 -1.019 2.918 1.00 95.00 228 PRO A C 1
ATOM 1723 O O . PRO A 1 228 ? -8.988 -0.954 2.135 1.00 95.00 228 PRO A O 1
ATOM 1726 N N . MET A 1 229 ? -8.131 -1.649 4.094 1.00 93.31 229 MET A N 1
ATOM 1727 C CA . MET A 1 229 ? -9.326 -2.371 4.542 1.00 93.31 229 MET A CA 1
ATOM 1728 C C . MET A 1 229 ? -10.480 -1.439 4.917 1.00 93.31 229 MET A C 1
ATOM 1730 O O . MET A 1 229 ? -11.638 -1.857 4.881 1.00 93.31 229 MET A O 1
ATOM 1734 N N . THR A 1 230 ? -10.177 -0.190 5.278 1.00 91.75 230 THR A N 1
ATOM 1735 C CA . THR A 1 230 ? -11.174 0.792 5.727 1.00 91.75 230 THR A CA 1
ATOM 1736 C C . THR A 1 230 ? -11.102 2.124 4.995 1.00 91.75 230 THR A C 1
ATOM 1738 O O . THR A 1 230 ? -12.047 2.900 5.097 1.00 91.75 230 THR A O 1
ATOM 1741 N N . GLY A 1 231 ? -9.989 2.413 4.319 1.00 91.75 231 GLY A N 1
ATOM 1742 C CA . GLY A 1 231 ? -9.758 3.680 3.639 1.00 91.75 231 GLY A CA 1
ATOM 1743 C C . GLY A 1 231 ? -10.658 3.889 2.424 1.00 91.75 231 GLY A C 1
ATOM 1744 O O . GLY A 1 231 ? -11.218 2.941 1.873 1.00 91.75 231 GLY A O 1
ATOM 1745 N N . ASP A 1 232 ? -10.775 5.150 2.017 1.00 93.00 232 ASP A N 1
ATOM 1746 C CA . ASP A 1 232 ? -11.494 5.559 0.812 1.00 93.00 232 ASP A CA 1
ATOM 1747 C C . ASP A 1 232 ? -10.587 5.432 -0.417 1.00 93.00 232 ASP A C 1
ATOM 1749 O O . ASP A 1 232 ? -9.587 6.136 -0.530 1.00 93.00 232 ASP A O 1
ATOM 1753 N N . TRP A 1 233 ? -10.952 4.548 -1.342 1.00 94.19 233 TRP A N 1
ATOM 1754 C CA . TRP A 1 233 ? -10.192 4.226 -2.552 1.00 94.19 233 TRP A CA 1
ATOM 1755 C C . TRP A 1 233 ? -10.413 5.211 -3.717 1.00 94.19 233 TRP A C 1
ATOM 1757 O O . TRP A 1 233 ? -10.024 4.926 -4.854 1.00 94.19 233 TRP A O 1
ATOM 1767 N N . SER A 1 234 ? -11.052 6.362 -3.475 1.00 89.25 234 SER A N 1
ATOM 1768 C CA . SER A 1 234 ? -11.303 7.375 -4.506 1.00 89.25 234 SER A CA 1
ATOM 1769 C C . SER A 1 234 ? -10.061 8.171 -4.908 1.00 89.25 234 SER A C 1
ATOM 1771 O O . SER A 1 234 ? -10.034 8.736 -5.999 1.00 89.25 234 SER A O 1
ATOM 1773 N N . ALA A 1 235 ? -9.080 8.289 -4.010 1.00 88.44 235 ALA A N 1
ATOM 1774 C CA . ALA A 1 235 ? -7.902 9.127 -4.210 1.00 88.44 235 ALA A CA 1
ATOM 1775 C C . ALA A 1 235 ? -6.809 8.405 -5.008 1.00 88.44 235 ALA A C 1
ATOM 1777 O O . ALA A 1 235 ? -6.544 7.227 -4.775 1.00 88.44 235 ALA A O 1
ATOM 1778 N N . ASP A 1 236 ? -6.134 9.143 -5.886 1.00 91.06 236 ASP A N 1
ATOM 1779 C CA . ASP A 1 236 ? -4.941 8.685 -6.602 1.00 91.06 236 ASP A CA 1
ATOM 1780 C C . ASP A 1 236 ? -3.815 8.313 -5.615 1.00 91.06 236 ASP A C 1
ATOM 1782 O O . ASP A 1 236 ? -3.544 9.112 -4.704 1.00 91.06 236 ASP A O 1
ATOM 1786 N N . PRO A 1 237 ? -3.149 7.145 -5.759 1.00 92.31 237 PRO A N 1
ATOM 1787 C CA . PRO A 1 237 ? -1.941 6.821 -5.009 1.00 92.31 237 PRO A CA 1
ATOM 1788 C C . PRO A 1 237 ? -0.915 7.953 -4.998 1.00 92.31 237 PRO A C 1
ATOM 1790 O O . PRO A 1 237 ? -0.403 8.277 -3.931 1.00 92.31 237 PRO A O 1
ATOM 1793 N N . LEU A 1 238 ? -0.676 8.613 -6.138 1.00 91.31 238 LEU A N 1
ATOM 1794 C CA . LEU A 1 238 ? 0.313 9.686 -6.259 1.00 91.31 238 LEU A CA 1
ATOM 1795 C C . LEU A 1 238 ? 0.024 10.846 -5.301 1.00 91.31 238 LEU A C 1
ATOM 1797 O O . LEU A 1 238 ? 0.948 11.418 -4.732 1.00 91.31 238 LEU A O 1
ATOM 1801 N N . SER A 1 239 ? -1.253 11.158 -5.054 1.00 90.50 239 SER A N 1
ATOM 1802 C CA . SER A 1 239 ? -1.648 12.223 -4.120 1.00 90.50 239 SER A CA 1
ATOM 1803 C C . SER A 1 239 ? -1.349 11.911 -2.647 1.00 90.50 239 SER A C 1
ATOM 1805 O O . SER A 1 239 ? -1.398 12.807 -1.805 1.00 90.50 239 SER A O 1
ATOM 1807 N N . GLN A 1 240 ? -1.048 10.649 -2.335 1.00 90.81 240 GLN A N 1
ATOM 1808 C CA . GLN A 1 240 ? -0.690 10.174 -0.999 1.00 90.81 240 GLN A CA 1
ATOM 1809 C C . GLN A 1 240 ? 0.820 9.969 -0.827 1.00 90.81 240 GLN A C 1
ATOM 1811 O O . GLN A 1 240 ? 1.252 9.652 0.281 1.00 90.81 240 GLN A O 1
ATOM 1816 N N . ILE A 1 241 ? 1.615 10.148 -1.889 1.00 91.69 241 ILE A N 1
ATOM 1817 C CA . ILE A 1 241 ? 3.075 10.055 -1.840 1.00 91.69 241 ILE A CA 1
ATOM 1818 C C . ILE A 1 241 ? 3.636 11.417 -1.404 1.00 91.69 241 ILE A C 1
ATOM 1820 O O . ILE A 1 241 ? 3.448 12.411 -2.111 1.00 91.69 241 ILE A O 1
ATOM 1824 N N . PRO A 1 242 ? 4.337 11.501 -0.261 1.00 91.62 242 PRO A N 1
ATOM 1825 C CA . PRO A 1 242 ? 4.980 12.734 0.173 1.00 91.62 242 PRO A CA 1
ATOM 1826 C C . PRO A 1 242 ? 6.076 13.179 -0.801 1.00 91.62 242 PRO A C 1
ATOM 1828 O O . PRO A 1 242 ? 6.778 12.355 -1.392 1.00 91.62 242 PRO A O 1
ATOM 1831 N N . ALA A 1 243 ? 6.264 14.491 -0.941 1.00 87.25 243 ALA A N 1
ATOM 1832 C CA . ALA A 1 243 ? 7.293 15.052 -1.819 1.00 87.25 243 ALA A CA 1
ATOM 1833 C C . ALA A 1 243 ? 8.725 14.664 -1.394 1.00 87.25 243 ALA A C 1
ATOM 1835 O O . ALA A 1 243 ? 9.610 14.567 -2.239 1.00 87.25 243 ALA A O 1
ATOM 1836 N N . ASP A 1 244 ? 8.935 14.414 -0.102 1.00 86.62 244 ASP A N 1
ATOM 1837 C CA . ASP A 1 244 ? 10.189 13.981 0.525 1.00 86.62 244 ASP A CA 1
ATOM 1838 C C . ASP A 1 244 ? 10.366 12.451 0.562 1.00 86.62 244 ASP A C 1
ATOM 1840 O O . ASP A 1 244 ? 11.285 11.938 1.200 1.00 86.62 244 ASP A O 1
ATOM 1844 N N . SER A 1 245 ? 9.506 11.703 -0.135 1.00 91.94 245 SER A N 1
ATOM 1845 C CA . SER A 1 245 ? 9.691 10.265 -0.348 1.00 91.94 245 SER A CA 1
ATOM 1846 C C . SER A 1 245 ? 11.026 9.958 -1.032 1.00 91.94 245 SER A C 1
ATOM 1848 O O . SER A 1 245 ? 11.499 10.693 -1.899 1.00 91.94 245 SER A O 1
ATOM 1850 N N . THR A 1 246 ? 11.621 8.826 -0.666 1.00 91.56 246 THR A N 1
ATOM 1851 C CA . THR A 1 246 ? 12.872 8.348 -1.259 1.00 91.56 246 THR A CA 1
ATOM 1852 C C . THR A 1 246 ? 12.583 7.598 -2.553 1.00 91.56 246 THR A C 1
ATOM 1854 O O . THR A 1 246 ? 11.619 6.841 -2.623 1.00 91.56 246 THR A O 1
ATOM 1857 N N . GLN A 1 247 ? 13.424 7.799 -3.567 1.00 92.25 247 GLN A N 1
ATOM 1858 C CA . GLN A 1 247 ? 13.381 7.063 -4.828 1.00 92.25 247 GLN A CA 1
ATOM 1859 C C . GLN A 1 247 ? 14.802 6.682 -5.236 1.00 92.25 247 GLN A C 1
ATOM 1861 O O . GLN A 1 247 ? 15.495 7.426 -5.931 1.00 92.25 247 GLN A O 1
ATOM 1866 N N . THR A 1 248 ? 15.255 5.539 -4.734 1.00 88.31 248 THR A N 1
ATOM 1867 C CA . THR A 1 248 ? 16.588 5.011 -5.026 1.00 88.31 248 THR A CA 1
ATOM 1868 C C . THR A 1 248 ? 16.537 4.178 -6.293 1.00 88.31 248 THR A C 1
ATOM 1870 O O . THR A 1 248 ? 15.708 3.279 -6.389 1.00 88.31 248 THR A O 1
ATOM 1873 N N . ASP A 1 249 ? 17.432 4.450 -7.241 1.00 90.88 249 ASP A N 1
ATOM 1874 C CA . ASP A 1 249 ? 17.575 3.617 -8.430 1.00 90.88 249 ASP A CA 1
ATOM 1875 C C . ASP A 1 249 ? 18.469 2.410 -8.155 1.00 90.88 249 ASP A C 1
ATOM 1877 O O . ASP A 1 249 ? 19.622 2.540 -7.742 1.00 90.88 249 ASP A O 1
ATOM 1881 N N . THR A 1 250 ? 17.899 1.224 -8.344 1.00 92.69 250 THR A N 1
ATOM 1882 C CA . THR A 1 250 ? 18.553 -0.054 -8.082 1.00 92.69 250 THR A CA 1
ATOM 1883 C C . THR A 1 250 ? 18.712 -0.812 -9.397 1.00 92.69 250 THR A C 1
ATOM 1885 O O . THR A 1 250 ? 17.707 -1.095 -10.050 1.00 92.69 250 THR A O 1
ATOM 1888 N N . PRO A 1 251 ? 19.940 -1.182 -9.798 1.00 94.75 251 PRO A N 1
ATOM 1889 C CA . PRO A 1 251 ? 20.140 -1.960 -11.008 1.00 94.75 251 PRO A CA 1
ATOM 1890 C C . PRO A 1 251 ? 19.640 -3.395 -10.829 1.00 94.75 251 PRO A C 1
ATOM 1892 O O . PRO A 1 251 ? 20.104 -4.128 -9.953 1.00 94.75 251 PRO A O 1
ATOM 1895 N N . VAL A 1 252 ? 18.754 -3.818 -11.722 1.00 95.75 252 VAL A N 1
ATOM 1896 C CA . VAL A 1 252 ? 18.216 -5.175 -11.798 1.00 95.75 252 VAL A CA 1
ATOM 1897 C C . VAL A 1 252 ? 18.793 -5.870 -13.036 1.00 95.75 252 VAL A C 1
ATOM 1899 O O . VAL A 1 252 ? 18.706 -5.320 -14.135 1.00 95.75 252 VAL A O 1
ATOM 1902 N N . PRO A 1 253 ? 19.404 -7.061 -12.899 1.00 94.75 253 PRO A N 1
ATOM 1903 C CA . PRO A 1 253 ? 19.873 -7.849 -14.033 1.00 94.75 253 PRO A CA 1
ATOM 1904 C C . PRO A 1 253 ? 18.743 -8.246 -14.992 1.00 94.75 253 PRO A C 1
ATOM 1906 O O . PRO A 1 253 ? 17.673 -8.684 -14.570 1.00 94.75 253 PRO A O 1
ATOM 1909 N N . GLY A 1 254 ? 19.039 -8.203 -16.287 1.00 93.62 254 GLY A N 1
ATOM 1910 C CA . GLY A 1 254 ? 18.147 -8.597 -17.373 1.00 93.62 254 GLY A CA 1
ATOM 1911 C C . GLY A 1 254 ? 17.722 -7.433 -18.261 1.00 93.62 254 GLY A C 1
ATOM 1912 O O . GLY A 1 254 ? 18.133 -6.288 -18.071 1.00 93.62 254 GLY A O 1
ATOM 1913 N N . ASP A 1 255 ? 16.897 -7.756 -19.252 1.00 92.50 255 ASP A N 1
ATOM 1914 C CA . ASP A 1 255 ? 16.252 -6.756 -20.096 1.00 92.50 255 ASP A CA 1
ATOM 1915 C C . ASP A 1 255 ? 15.100 -6.084 -19.341 1.00 92.50 255 ASP A C 1
ATOM 1917 O O . ASP A 1 255 ? 14.473 -6.692 -18.467 1.00 92.50 255 ASP A O 1
ATOM 1921 N N . LEU A 1 256 ? 14.804 -4.837 -19.717 1.00 93.25 256 LEU A N 1
ATOM 1922 C CA . LEU A 1 256 ? 13.676 -4.089 -19.172 1.00 93.25 256 LEU A CA 1
ATOM 1923 C C . LEU A 1 256 ? 12.365 -4.868 -19.411 1.00 93.25 256 LEU A C 1
ATOM 1925 O O . LEU A 1 256 ? 12.049 -5.166 -20.568 1.00 93.25 256 LEU A O 1
ATOM 1929 N N . PRO A 1 257 ? 11.596 -5.208 -18.362 1.00 93.94 257 PRO A N 1
ATOM 1930 C CA . PRO A 1 257 ? 10.408 -6.034 -18.519 1.00 93.94 257 PRO A CA 1
ATOM 1931 C C . PRO A 1 257 ? 9.237 -5.251 -19.125 1.00 93.94 257 PRO A C 1
ATOM 1933 O O . PRO A 1 257 ? 9.013 -4.079 -18.810 1.00 93.94 257 PRO A O 1
ATOM 1936 N N . ASP A 1 258 ? 8.434 -5.945 -19.935 1.00 92.56 258 ASP A N 1
ATOM 1937 C CA . ASP A 1 258 ? 7.052 -5.544 -20.195 1.00 92.56 258 ASP A CA 1
ATOM 1938 C C . ASP A 1 258 ? 6.185 -6.011 -19.021 1.00 92.56 258 ASP A C 1
ATOM 1940 O O . ASP A 1 258 ? 6.076 -7.207 -18.740 1.00 92.56 258 ASP A O 1
ATOM 1944 N N . LEU A 1 259 ? 5.601 -5.050 -18.311 1.00 92.69 259 LEU A N 1
ATOM 1945 C CA . LEU A 1 259 ? 4.795 -5.299 -17.121 1.00 92.69 259 LEU A CA 1
ATOM 1946 C C . LEU A 1 259 ? 3.339 -5.664 -17.450 1.00 92.69 259 LEU A C 1
ATOM 1948 O O . LEU A 1 259 ? 2.589 -6.013 -16.537 1.00 92.69 259 LEU A O 1
ATOM 1952 N N . GLY A 1 260 ? 2.927 -5.564 -18.721 1.00 88.62 260 GLY A N 1
ATOM 1953 C CA . GLY A 1 260 ? 1.565 -5.876 -19.157 1.00 88.62 260 GLY A CA 1
ATOM 1954 C C . GLY A 1 260 ? 0.494 -4.979 -18.528 1.00 88.62 260 GLY A C 1
ATOM 1955 O O . GLY A 1 260 ? -0.617 -5.443 -18.278 1.00 88.62 260 GLY A O 1
ATOM 1956 N N . LEU A 1 261 ? 0.842 -3.727 -18.219 1.00 88.50 261 LEU A N 1
ATOM 1957 C CA . LEU A 1 261 ? -0.080 -2.729 -17.671 1.00 88.50 261 LEU A CA 1
ATOM 1958 C C . LEU A 1 261 ? -0.859 -2.035 -18.796 1.00 88.50 261 LEU A C 1
ATOM 1960 O O . LEU A 1 261 ? -0.300 -1.783 -19.863 1.00 88.50 261 LEU A O 1
ATOM 1964 N N . ASP A 1 262 ? -2.108 -1.658 -18.522 1.00 85.50 262 ASP A N 1
ATOM 1965 C CA . ASP A 1 262 ? -2.949 -0.830 -19.400 1.00 85.50 262 ASP A CA 1
ATOM 1966 C C . ASP A 1 262 ? -3.439 0.407 -18.619 1.00 85.50 262 ASP A C 1
ATOM 1968 O O . ASP A 1 262 ? -4.590 0.459 -18.179 1.00 85.50 262 ASP A O 1
ATOM 1972 N N . PRO A 1 263 ? -2.538 1.367 -18.327 1.00 82.56 263 PRO A N 1
ATOM 1973 C CA . PRO A 1 263 ? -2.867 2.503 -17.478 1.00 82.56 263 PRO A CA 1
ATOM 1974 C C . PRO A 1 263 ? -3.823 3.472 -18.183 1.00 82.56 263 PRO A C 1
ATOM 1976 O O . PRO A 1 263 ? -3.755 3.674 -19.398 1.00 82.56 263 PRO A O 1
ATOM 1979 N N . ASP A 1 264 ? -4.662 4.152 -17.400 1.00 85.19 264 ASP A N 1
ATOM 1980 C CA . ASP A 1 264 ? -5.459 5.275 -17.886 1.00 85.19 264 ASP A CA 1
ATOM 1981 C C . ASP A 1 264 ? -4.506 6.364 -18.423 1.00 85.19 264 ASP A C 1
ATOM 1983 O O . ASP A 1 264 ? -3.681 6.891 -17.669 1.00 85.19 264 ASP A O 1
ATOM 1987 N N . PRO A 1 265 ? -4.606 6.748 -19.711 1.00 80.75 265 PRO A N 1
ATOM 1988 C CA . PRO A 1 265 ? -3.715 7.737 -20.313 1.00 80.75 265 PRO A CA 1
ATOM 1989 C C . PRO A 1 265 ? -3.839 9.138 -19.693 1.00 80.75 265 PRO A C 1
ATOM 1991 O O . PRO A 1 265 ? -2.963 9.978 -19.903 1.00 80.75 265 PRO A O 1
ATOM 1994 N N . GLY A 1 266 ? -4.929 9.426 -18.976 1.00 80.62 266 GLY A N 1
ATOM 1995 C CA . GLY A 1 266 ? -5.134 10.671 -18.240 1.00 80.62 266 GLY A CA 1
ATOM 1996 C C . GLY A 1 266 ? -4.547 10.666 -16.827 1.00 80.62 266 GLY A C 1
ATOM 1997 O O . GLY A 1 266 ? -4.517 11.723 -16.191 1.00 80.62 266 GLY A O 1
ATOM 1998 N N . LEU A 1 267 ? -4.086 9.514 -16.331 1.00 85.12 267 LEU A N 1
ATOM 1999 C CA . LEU A 1 267 ? -3.517 9.391 -14.998 1.00 85.12 267 LEU A CA 1
ATOM 2000 C C . LEU A 1 267 ? -2.041 9.794 -15.009 1.00 85.12 267 LEU A C 1
ATOM 2002 O O . LEU A 1 267 ? -1.213 9.228 -15.725 1.00 85.12 267 LEU A O 1
ATOM 2006 N N . ALA A 1 268 ? -1.694 10.770 -14.174 1.00 84.44 268 ALA A N 1
ATOM 2007 C CA . ALA A 1 268 ? -0.299 11.089 -13.931 1.00 84.44 268 ALA A CA 1
ATOM 2008 C C . ALA A 1 268 ? 0.328 9.958 -13.109 1.00 84.44 268 ALA A C 1
ATOM 2010 O O . ALA A 1 268 ? -0.046 9.731 -11.962 1.00 84.44 268 ALA A O 1
ATOM 2011 N N . VAL A 1 269 ? 1.307 9.275 -13.692 1.00 81.12 269 VAL A N 1
ATOM 2012 C CA . VAL A 1 269 ? 2.120 8.284 -12.990 1.00 81.12 269 VAL A CA 1
ATOM 2013 C C . VAL A 1 269 ? 3.550 8.777 -12.862 1.00 81.12 269 VAL A C 1
ATOM 2015 O O . VAL A 1 269 ? 4.037 9.576 -13.664 1.00 81.12 269 VAL A O 1
ATOM 2018 N N . MET A 1 270 ? 4.227 8.316 -11.819 1.00 84.88 270 MET A N 1
ATOM 2019 C CA . MET A 1 270 ? 5.605 8.699 -11.573 1.00 84.88 270 MET A CA 1
ATOM 2020 C C . MET A 1 270 ? 6.569 7.890 -12.443 1.00 84.88 270 MET A C 1
ATOM 2022 O O . MET A 1 270 ? 6.464 6.667 -12.500 1.00 84.88 270 MET A O 1
ATOM 2026 N N . ALA A 1 271 ? 7.522 8.572 -13.080 1.00 87.44 271 ALA A N 1
ATOM 2027 C CA . ALA A 1 271 ? 8.618 7.925 -13.792 1.00 87.44 271 ALA A CA 1
ATOM 2028 C C . ALA A 1 271 ? 9.680 7.374 -12.824 1.00 87.44 271 ALA A C 1
ATOM 2030 O O . ALA A 1 271 ? 9.829 7.853 -11.695 1.00 87.44 271 ALA A O 1
ATOM 2031 N N . ASN A 1 272 ? 10.444 6.394 -13.297 1.00 90.88 272 ASN A N 1
ATOM 2032 C CA . ASN A 1 272 ? 11.667 5.948 -12.640 1.00 90.88 272 ASN A CA 1
ATOM 2033 C C . ASN A 1 272 ? 12.679 7.094 -12.579 1.00 90.88 272 ASN A C 1
ATOM 2035 O O . ASN A 1 272 ? 12.666 8.013 -13.404 1.00 90.88 272 ASN A O 1
ATOM 2039 N N . ASN A 1 273 ? 13.566 7.010 -11.597 1.00 87.31 273 ASN A N 1
ATOM 2040 C CA . ASN A 1 273 ? 14.772 7.806 -11.591 1.00 87.31 273 ASN A CA 1
ATOM 2041 C C . ASN A 1 273 ? 15.676 7.334 -12.745 1.00 87.31 273 ASN A C 1
ATOM 2043 O O . ASN A 1 273 ? 15.949 6.146 -12.885 1.00 87.31 273 ASN A O 1
ATOM 2047 N N . ALA A 1 274 ? 16.102 8.268 -13.594 1.00 82.00 274 ALA A N 1
ATOM 2048 C CA . ALA A 1 274 ? 16.973 7.975 -14.730 1.00 82.00 274 ALA A CA 1
ATOM 2049 C C . ALA A 1 274 ? 18.465 7.967 -14.342 1.00 82.00 274 ALA A C 1
ATOM 2051 O O . ALA A 1 274 ? 19.319 7.645 -15.171 1.00 82.00 274 ALA A O 1
ATOM 2052 N N . ASP A 1 275 ? 18.784 8.338 -13.101 1.00 80.62 275 ASP A N 1
ATOM 2053 C CA . ASP A 1 275 ? 20.151 8.494 -12.628 1.00 80.62 275 ASP A CA 1
ATOM 2054 C C . ASP A 1 275 ? 20.774 7.140 -12.263 1.00 80.62 275 ASP A C 1
ATOM 2056 O O . ASP A 1 275 ? 20.435 6.532 -11.249 1.00 80.62 275 ASP A O 1
ATOM 2060 N N . THR A 1 276 ? 21.780 6.704 -13.026 1.00 81.12 276 THR A N 1
ATOM 2061 C CA . THR A 1 276 ? 22.605 5.524 -12.705 1.00 81.12 276 THR A CA 1
ATOM 2062 C C . THR A 1 276 ? 23.679 5.862 -11.665 1.00 81.12 276 THR A C 1
ATOM 2064 O O . THR A 1 276 ? 24.881 5.740 -11.918 1.00 81.12 276 THR A O 1
ATOM 2067 N N . THR A 1 277 ? 23.260 6.381 -10.513 1.00 78.88 277 THR A N 1
ATOM 2068 C CA . THR A 1 277 ? 24.156 6.833 -9.438 1.00 78.88 277 THR A CA 1
ATOM 2069 C C . THR A 1 277 ? 24.281 5.788 -8.327 1.00 78.88 277 THR A C 1
ATOM 2071 O O . THR A 1 277 ? 23.433 4.918 -8.157 1.00 78.88 277 THR A O 1
ATOM 2074 N N . GLY A 1 278 ? 25.372 5.851 -7.558 1.00 85.50 278 GLY A N 1
ATOM 2075 C CA . GLY A 1 278 ? 25.641 4.921 -6.458 1.00 85.50 278 GLY A CA 1
ATOM 2076 C C . GLY A 1 278 ? 26.521 3.725 -6.835 1.00 85.50 278 GLY A C 1
ATOM 2077 O O . GLY A 1 278 ? 26.761 3.424 -8.004 1.00 85.50 278 GLY A O 1
ATOM 2078 N N . GLN A 1 279 ? 27.040 3.042 -5.810 1.00 88.62 279 GLN A N 1
ATOM 2079 C CA . GLN A 1 279 ? 28.111 2.052 -5.975 1.00 88.62 279 GLN A CA 1
ATOM 2080 C C . GLN A 1 279 ? 27.714 0.869 -6.869 1.00 88.62 279 GLN A C 1
ATOM 2082 O O . GLN A 1 279 ? 28.527 0.408 -7.664 1.00 88.62 279 GLN A O 1
ATOM 2087 N N . ALA A 1 280 ? 26.464 0.406 -6.785 1.00 89.25 280 ALA A N 1
ATOM 2088 C CA . ALA A 1 280 ? 25.992 -0.720 -7.589 1.00 89.25 280 ALA A CA 1
ATOM 2089 C C . ALA A 1 280 ? 26.048 -0.415 -9.096 1.00 89.25 280 ALA A C 1
ATOM 2091 O O . ALA A 1 280 ? 26.518 -1.241 -9.879 1.00 89.25 280 ALA A O 1
ATOM 2092 N N . TRP A 1 281 ? 25.634 0.790 -9.496 1.00 92.19 281 TRP A N 1
ATOM 2093 C CA . TRP A 1 281 ? 25.739 1.243 -10.880 1.00 92.19 281 TRP A CA 1
ATOM 2094 C C . TRP A 1 281 ? 27.187 1.454 -11.316 1.00 92.19 281 TRP A C 1
ATOM 2096 O O . TRP A 1 281 ? 27.549 1.024 -12.409 1.00 92.19 281 TRP A O 1
ATOM 2106 N N . ILE A 1 282 ? 28.032 2.038 -10.457 1.00 89.81 282 ILE A N 1
ATOM 2107 C CA . ILE A 1 282 ? 29.472 2.208 -10.723 1.00 89.81 282 ILE A CA 1
ATOM 2108 C C . ILE A 1 282 ? 30.130 0.854 -11.025 1.00 89.81 282 ILE A C 1
ATOM 2110 O O . ILE A 1 282 ? 30.831 0.711 -12.028 1.00 89.81 282 ILE A O 1
ATOM 2114 N N . ASP A 1 283 ? 29.855 -0.160 -10.204 1.00 89.88 283 ASP A N 1
ATOM 2115 C CA . ASP A 1 283 ? 30.420 -1.501 -10.363 1.00 89.88 283 ASP A CA 1
ATOM 2116 C C . ASP A 1 283 ? 29.944 -2.193 -11.649 1.00 89.88 283 ASP A C 1
ATOM 2118 O O . ASP A 1 283 ? 30.687 -2.977 -12.244 1.00 89.88 283 ASP A O 1
ATOM 2122 N N . ILE A 1 284 ? 28.704 -1.939 -12.080 1.00 91.12 284 ILE A N 1
ATOM 2123 C CA . ILE A 1 284 ? 28.151 -2.472 -13.332 1.00 91.12 284 ILE A CA 1
ATOM 2124 C C . ILE A 1 284 ? 28.774 -1.767 -14.531 1.00 91.12 284 ILE A C 1
ATOM 2126 O O . ILE A 1 284 ? 29.255 -2.438 -15.443 1.00 91.12 284 ILE A O 1
ATOM 2130 N N . LEU A 1 285 ? 28.818 -0.435 -14.521 1.00 89.25 285 LEU A N 1
ATOM 2131 C CA . LEU A 1 285 ? 29.382 0.357 -15.610 1.00 89.25 285 LEU A CA 1
ATOM 2132 C C . LEU A 1 285 ? 30.861 0.024 -15.839 1.00 89.25 285 LEU A C 1
ATOM 2134 O O . LEU A 1 285 ? 31.271 -0.146 -16.984 1.00 89.25 285 LEU A O 1
ATOM 2138 N N . ALA A 1 286 ? 31.634 -0.193 -14.770 1.00 86.88 286 ALA A N 1
ATOM 2139 C CA . ALA A 1 286 ? 33.024 -0.642 -14.864 1.00 86.88 286 ALA A CA 1
ATOM 2140 C C . ALA A 1 286 ? 33.185 -2.039 -15.504 1.00 86.88 286 ALA A C 1
ATOM 2142 O O . ALA A 1 286 ? 34.229 -2.333 -16.080 1.00 86.88 286 ALA A O 1
ATOM 2143 N N . LYS A 1 287 ? 32.171 -2.912 -15.411 1.00 84.69 287 LYS A N 1
ATOM 2144 C CA . LYS A 1 287 ? 32.180 -4.258 -16.018 1.00 84.69 287 LYS A CA 1
ATOM 2145 C C . LYS A 1 287 ? 31.689 -4.256 -17.464 1.00 84.69 287 LYS A C 1
ATOM 2147 O O . LYS A 1 287 ? 32.214 -5.006 -18.283 1.00 84.69 287 LYS A O 1
ATOM 2152 N N . VAL A 1 288 ? 30.659 -3.464 -17.762 1.00 80.38 288 VAL A N 1
ATOM 2153 C CA . VAL A 1 288 ? 30.005 -3.428 -19.084 1.00 80.38 288 VAL A CA 1
ATOM 2154 C C . VAL A 1 288 ? 30.668 -2.464 -20.064 1.00 80.38 288 VAL A C 1
ATOM 2156 O O . VAL A 1 288 ? 30.412 -2.560 -21.262 1.00 80.38 288 VAL A O 1
ATOM 2159 N N . ALA A 1 289 ? 31.532 -1.572 -19.581 1.00 65.06 289 ALA A N 1
ATOM 2160 C CA . ALA A 1 289 ? 32.476 -0.825 -20.395 1.00 65.06 289 ALA A CA 1
ATOM 2161 C C . ALA A 1 289 ? 33.841 -1.538 -20.361 1.00 65.06 289 ALA A C 1
ATOM 2163 O O . ALA A 1 289 ? 34.730 -1.110 -19.622 1.00 65.06 289 ALA A O 1
ATOM 2164 N N . PRO A 1 290 ? 34.054 -2.639 -21.113 1.00 48.97 290 PRO A N 1
ATOM 2165 C CA . PRO A 1 290 ? 35.406 -3.138 -21.298 1.00 48.97 290 PRO A CA 1
ATOM 2166 C C . PRO A 1 290 ? 36.220 -2.028 -21.968 1.00 48.97 290 PRO A C 1
ATOM 2168 O O . PRO A 1 290 ? 35.724 -1.359 -22.879 1.00 48.97 290 PRO A O 1
ATOM 2171 N N . GLY A 1 291 ? 37.441 -1.816 -21.471 1.00 47.97 291 GLY A N 1
ATOM 2172 C CA . GLY A 1 291 ? 38.332 -0.748 -21.908 1.00 47.97 291 GLY A CA 1
ATOM 2173 C C . GLY A 1 291 ? 38.310 -0.556 -23.422 1.00 47.97 291 GLY A C 1
ATOM 2174 O O . GLY A 1 291 ? 38.371 -1.523 -24.187 1.00 47.97 291 GLY A O 1
ATOM 2175 N N . GLN A 1 292 ? 38.218 0.705 -23.850 1.00 39.00 292 GLN A N 1
ATOM 2176 C CA . GLN A 1 292 ? 38.460 1.077 -25.236 1.00 39.00 292 GLN A CA 1
ATOM 2177 C C . GLN A 1 292 ? 39.914 0.744 -25.584 1.00 39.00 292 GLN A C 1
ATOM 2179 O O . GLN A 1 292 ? 40.808 1.576 -25.456 1.00 39.00 292 GLN A O 1
ATOM 2184 N N . THR A 1 293 ? 40.151 -0.496 -25.997 1.00 39.44 293 THR A N 1
ATOM 2185 C CA . THR A 1 293 ? 41.336 -0.862 -26.761 1.00 39.44 293 THR A CA 1
ATOM 2186 C C . THR A 1 293 ? 41.133 -0.289 -28.157 1.00 39.44 293 THR A C 1
ATOM 2188 O O . THR A 1 293 ? 40.095 -0.500 -28.787 1.00 39.44 293 THR A O 1
ATOM 2191 N N . ASP A 1 294 ? 42.087 0.515 -28.619 1.00 44.31 294 ASP A N 1
ATOM 2192 C CA . ASP A 1 294 ? 42.120 0.905 -30.024 1.00 44.31 294 ASP A CA 1
ATOM 2193 C C . ASP A 1 294 ? 42.471 -0.309 -30.900 1.00 44.31 294 ASP A C 1
ATOM 2195 O O . ASP A 1 294 ? 42.836 -1.377 -30.401 1.00 44.31 294 ASP A O 1
ATOM 2199 N N . GLU A 1 295 ? 42.344 -0.157 -32.224 1.00 41.59 295 GLU A N 1
ATOM 2200 C CA . GLU A 1 295 ? 42.555 -1.204 -33.244 1.00 41.59 295 GLU A CA 1
ATOM 2201 C C . GLU A 1 295 ? 43.963 -1.855 -33.224 1.00 41.59 295 GLU A C 1
ATOM 2203 O O . GLU A 1 295 ? 44.297 -2.651 -34.100 1.00 41.59 295 GLU A O 1
ATOM 2208 N N . GLN A 1 296 ? 44.803 -1.534 -32.236 1.00 45.84 296 GLN A N 1
ATOM 2209 C CA . GLN A 1 296 ? 46.162 -2.036 -32.047 1.00 45.84 296 GLN A CA 1
ATOM 2210 C C . GLN A 1 296 ? 46.354 -2.829 -30.741 1.00 45.84 296 GLN A C 1
ATOM 2212 O O . GLN A 1 296 ? 47.440 -3.360 -30.522 1.00 45.84 296 GLN A O 1
ATOM 2217 N N . GLY A 1 297 ? 45.315 -2.989 -29.911 1.00 40.41 297 GLY A N 1
ATOM 2218 C CA . GLY A 1 297 ? 45.341 -3.902 -28.762 1.00 40.41 297 GLY A CA 1
ATOM 2219 C C . GLY A 1 297 ? 46.225 -3.459 -27.592 1.00 40.41 297 GLY A C 1
ATOM 2220 O O . GLY A 1 297 ? 46.664 -4.313 -26.822 1.00 40.41 297 GLY A O 1
ATOM 2221 N N . ASN A 1 298 ? 46.481 -2.156 -27.437 1.00 40.75 298 ASN A N 1
ATOM 2222 C CA . ASN A 1 298 ? 47.144 -1.628 -26.246 1.00 40.75 298 ASN A CA 1
ATOM 2223 C C . ASN A 1 298 ? 46.126 -1.203 -25.180 1.00 40.75 298 ASN A C 1
ATOM 2225 O O . ASN A 1 298 ? 45.140 -0.523 -25.467 1.00 40.75 298 ASN A O 1
ATOM 2229 N N . ASP A 1 299 ? 46.404 -1.604 -23.941 1.00 41.44 299 ASP A N 1
ATOM 2230 C CA . ASP A 1 299 ? 45.635 -1.245 -22.753 1.00 41.44 299 ASP A CA 1
ATOM 2231 C C . ASP A 1 299 ? 45.775 0.264 -22.473 1.00 41.44 299 ASP A C 1
ATOM 2233 O O . ASP A 1 299 ? 46.884 0.770 -22.289 1.00 41.44 299 ASP A O 1
ATOM 2237 N N . ARG A 1 300 ? 44.659 1.004 -22.474 1.00 43.75 300 ARG A N 1
ATOM 2238 C CA . ARG A 1 300 ? 44.605 2.442 -22.138 1.00 43.75 300 ARG A CA 1
ATOM 2239 C C . ARG A 1 300 ? 44.393 2.667 -20.639 1.00 43.75 300 ARG A C 1
ATOM 2241 O O . ARG A 1 300 ? 43.676 3.584 -20.243 1.00 43.75 300 ARG A O 1
ATOM 2248 N N . SER A 1 301 ? 45.014 1.851 -19.792 1.00 42.91 301 SER A N 1
ATOM 2249 C CA . SER A 1 301 ? 44.880 1.976 -18.337 1.00 42.91 301 SER A CA 1
ATOM 2250 C C . SER A 1 301 ? 45.430 3.293 -17.769 1.00 42.91 301 SER A C 1
ATOM 2252 O O . SER A 1 301 ? 45.113 3.623 -16.629 1.00 42.91 301 SER A O 1
ATOM 2254 N N . ASP A 1 302 ? 46.199 4.068 -18.543 1.00 42.44 302 ASP A N 1
ATOM 2255 C CA . ASP A 1 302 ? 46.986 5.178 -17.991 1.00 42.44 302 ASP A CA 1
ATOM 2256 C C . ASP A 1 302 ? 46.528 6.596 -18.391 1.00 42.44 302 ASP A C 1
ATOM 2258 O O . ASP A 1 302 ? 47.038 7.552 -17.812 1.00 42.44 302 ASP A O 1
ATOM 2262 N N . ASP A 1 303 ? 45.532 6.774 -19.273 1.00 40.38 303 ASP A N 1
ATOM 2263 C CA . ASP A 1 303 ? 45.162 8.120 -19.779 1.00 40.38 303 ASP A CA 1
ATOM 2264 C C . ASP A 1 303 ? 43.699 8.554 -19.566 1.00 40.38 303 ASP A C 1
ATOM 2266 O O . ASP A 1 303 ? 43.285 9.624 -20.012 1.00 40.38 303 ASP A O 1
ATOM 2270 N N . GLN A 1 304 ? 42.912 7.790 -18.806 1.00 42.62 304 GLN A N 1
ATOM 2271 C CA . GLN A 1 304 ? 41.649 8.279 -18.240 1.00 42.62 304 GLN A CA 1
ATOM 2272 C C . GLN A 1 304 ? 41.578 7.980 -16.746 1.00 42.62 304 GLN A C 1
ATOM 2274 O O . GLN A 1 304 ? 40.690 7.294 -16.243 1.00 42.62 304 GLN A O 1
ATOM 2279 N N . ARG A 1 305 ? 42.482 8.614 -15.994 1.00 42.75 305 ARG A N 1
ATOM 2280 C CA . ARG A 1 305 ? 42.037 9.176 -14.718 1.00 42.75 305 ARG A CA 1
ATOM 2281 C C . ARG A 1 305 ? 40.840 10.058 -15.065 1.00 42.75 305 ARG A C 1
ATOM 2283 O O . ARG A 1 305 ? 41.017 11.024 -15.806 1.00 42.75 305 ARG A O 1
ATOM 2290 N N . LEU A 1 306 ? 39.647 9.683 -14.589 1.00 44.41 306 LEU A N 1
ATOM 2291 C CA . LEU A 1 306 ? 38.497 10.584 -14.493 1.00 44.41 306 LEU A CA 1
ATOM 2292 C C . LEU A 1 306 ? 39.053 11.968 -14.181 1.00 44.41 306 LEU A C 1
ATOM 2294 O O . LEU A 1 306 ? 39.811 12.111 -13.213 1.00 44.41 306 LEU A O 1
ATOM 2298 N N . SER A 1 307 ? 38.780 12.941 -15.054 1.00 46.53 307 SER A N 1
ATOM 2299 C CA . SER A 1 307 ? 39.197 14.303 -14.766 1.00 46.53 307 SER A CA 1
ATOM 2300 C C . SER A 1 307 ? 38.662 14.625 -13.372 1.00 46.53 307 SER A C 1
ATOM 2302 O O . SER A 1 307 ? 37.570 14.188 -13.011 1.00 46.53 307 SER A O 1
ATOM 2304 N N . GLU A 1 308 ? 39.442 15.311 -12.546 1.00 47.22 308 GLU A N 1
ATOM 2305 C CA . GLU A 1 308 ? 39.065 15.628 -11.160 1.00 47.22 308 GLU A CA 1
ATOM 2306 C C . GLU A 1 308 ? 37.653 16.267 -11.093 1.00 47.22 308 GLU A C 1
ATOM 2308 O O . GLU A 1 308 ? 36.913 16.057 -10.139 1.00 47.22 308 GLU A O 1
ATOM 2313 N N . GLN A 1 309 ? 37.217 16.893 -12.196 1.00 44.78 309 GLN A N 1
ATOM 2314 C CA . GLN A 1 309 ? 35.874 17.436 -12.426 1.00 44.78 309 GLN A CA 1
ATOM 2315 C C . GLN A 1 309 ? 34.738 16.399 -12.542 1.00 44.78 309 GLN A C 1
ATOM 2317 O O . GLN A 1 309 ? 33.611 16.699 -12.148 1.00 44.78 309 GLN A O 1
ATOM 2322 N N . ASP A 1 310 ? 34.990 15.196 -13.059 1.00 52.09 310 ASP A N 1
ATOM 2323 C CA . ASP A 1 310 ? 33.977 14.133 -13.159 1.00 52.09 310 ASP A CA 1
ATOM 2324 C C . ASP A 1 310 ? 33.797 13.400 -11.822 1.00 52.09 310 ASP A C 1
ATOM 2326 O O . ASP A 1 310 ? 32.695 12.965 -11.490 1.00 52.09 310 ASP A O 1
ATOM 2330 N N . TYR A 1 311 ? 34.857 13.323 -11.011 1.00 49.66 311 TYR A N 1
ATOM 2331 C CA . TYR A 1 311 ? 34.781 12.792 -9.648 1.00 49.66 311 TYR A CA 1
ATOM 2332 C C . TYR A 1 311 ? 34.109 13.790 -8.689 1.00 49.66 311 TYR A C 1
ATOM 2334 O O . TYR A 1 311 ? 33.286 13.393 -7.865 1.00 49.66 311 TYR A O 1
ATOM 2342 N N . GLU A 1 312 ? 34.373 15.094 -8.835 1.00 46.53 312 GLU A N 1
ATOM 2343 C CA . GLU A 1 312 ? 33.694 16.140 -8.055 1.00 46.53 312 GLU A CA 1
ATOM 2344 C C . GLU A 1 312 ? 32.183 16.205 -8.335 1.00 46.53 312 GLU A C 1
ATOM 2346 O O . GLU A 1 312 ? 31.414 16.422 -7.403 1.00 46.53 312 GLU A O 1
ATOM 2351 N N . ARG A 1 313 ? 31.727 15.910 -9.562 1.00 52.41 313 ARG A N 1
ATOM 2352 C CA . ARG A 1 313 ? 30.286 15.783 -9.873 1.00 52.41 313 ARG A CA 1
ATOM 2353 C C . ARG A 1 313 ? 29.607 14.556 -9.268 1.00 52.41 313 ARG A C 1
ATOM 2355 O O . ARG A 1 313 ? 28.395 14.575 -9.091 1.00 52.41 313 ARG A O 1
ATOM 2362 N N . LEU A 1 314 ? 30.354 13.490 -8.986 1.00 49.44 314 LEU A N 1
ATOM 2363 C CA . LEU A 1 314 ? 29.813 12.250 -8.417 1.00 49.44 314 LEU A CA 1
ATOM 2364 C C . LEU A 1 314 ? 29.797 12.252 -6.880 1.00 49.44 314 LEU A C 1
ATOM 2366 O O . LEU A 1 314 ? 29.092 11.442 -6.283 1.00 49.44 314 LEU A O 1
ATOM 2370 N N . VAL A 1 315 ? 30.562 13.140 -6.237 1.00 51.56 315 VAL A N 1
ATOM 2371 C CA . VAL A 1 315 ? 30.717 13.188 -4.769 1.00 51.56 315 VAL A CA 1
ATOM 2372 C C . VAL A 1 315 ? 30.227 14.513 -4.162 1.00 51.56 315 VAL A C 1
ATOM 2374 O O . VAL A 1 315 ? 29.897 14.554 -2.977 1.00 51.56 315 VAL A O 1
ATOM 2377 N N . GLY A 1 316 ? 30.135 15.590 -4.946 1.00 37.97 316 GLY A N 1
ATOM 2378 C CA . GLY A 1 316 ? 29.656 16.900 -4.507 1.00 37.97 316 GLY A CA 1
ATOM 2379 C C . GLY A 1 316 ? 28.239 17.185 -4.989 1.00 37.97 316 GLY A C 1
ATOM 2380 O O . GLY A 1 316 ? 28.039 17.535 -6.149 1.00 37.97 316 GLY A O 1
ATOM 2381 N N . GLY A 1 317 ? 27.269 17.048 -4.087 1.00 40.72 317 GLY A N 1
ATOM 2382 C CA . GLY A 1 317 ? 25.929 17.584 -4.287 1.00 40.72 317 GLY A CA 1
ATOM 2383 C C . GLY A 1 317 ? 25.903 19.108 -4.180 1.00 40.72 317 GLY A C 1
ATOM 2384 O O . GLY A 1 317 ? 26.593 19.681 -3.337 1.00 40.72 317 GLY A O 1
ATOM 2385 N N . ASP A 1 318 ? 25.061 19.706 -5.016 1.00 36.50 318 ASP A N 1
ATOM 2386 C CA . ASP A 1 318 ? 24.106 20.751 -4.635 1.00 36.50 318 ASP A CA 1
ATOM 2387 C C . ASP A 1 318 ? 22.741 20.371 -5.230 1.00 36.50 318 ASP A C 1
ATOM 2389 O O . ASP A 1 318 ? 22.700 20.034 -6.438 1.00 36.50 318 ASP A O 1
#

Secondary structure (DSSP, 8-state):
--HHHHHHHHHHHHHHHHSSSSSSSSSS-----------------------PPPPSS-HHHHHHHHHHHHHHHH-EES-TT----SHHHHHTTSPPSS---HHHHHHB-PPPPSS-TTSPPGGGSS-TTSHHHHH--SHHHHHHHH-SEEEEEESSPPEEEE-TTSEEEEEEEEEEEEE--STT--EETTEEEE--EEEEEEEEEEEEEETTEEEEEEES---TTT-TTTS-TTS-GGGGS-TT-EE--EEEESSPPP------TTS--PPPP----SHHHHHHHHHHS-----TT----TTS----HHHHHHHH---

pLDDT: mean 78.71, std 22.78, range [31.59, 98.31]

Sequence (318 aa):
MDRKRLIAIITVVTLIIAGIGVGMWRSRHHDTAARATPTVQATTRRATPKATPTPAISAQDAAALATRFEHAARDWGADPNAAVTDNATLAAQRVPDRLDRTAFSQVSTITPADVNADSPSADCAGDPDAVLCKAHPTRLAYWRDNWYELGARLDGDPKTTVNHDGTVTTTGRLNLIAWANTTGAATVPGYWGYSPRTWSLDYTDTLTVKGGKVTAWRTTQPGWLAAPMTGDWSADPLSQIPADSTQTDTPVPGDLPDLGLDPDPGLAVMANNADTTGQAWIDILAKVAPGQTDEQGNDRSDDQRLSEQDYERLVGGD

Organism: NCBI:txid33905

Radius of gyration: 27.98 Å; chains: 1; bounding box: 81×43×84 Å